Protein AF-A0A963ZUD5-F1 (afdb_monomer_lite)

Structure (mmCIF, N/CA/C/O backbone):
data_AF-A0A963ZUD5-F1
#
_entry.id   AF-A0A963ZUD5-F1
#
loop_
_atom_site.group_PDB
_atom_site.id
_atom_site.type_symbol
_atom_site.label_atom_id
_atom_site.label_alt_id
_atom_site.label_comp_id
_atom_site.label_asym_id
_atom_site.label_entity_id
_atom_site.label_seq_id
_atom_site.pdbx_PDB_ins_code
_atom_site.Cartn_x
_atom_site.Cartn_y
_atom_site.Cartn_z
_atom_site.occupancy
_atom_site.B_iso_or_equiv
_atom_site.auth_seq_id
_atom_site.auth_comp_id
_atom_site.auth_asym_id
_atom_site.auth_atom_id
_atom_site.pdbx_PDB_model_num
ATOM 1 N N . MET A 1 1 ? -13.267 -5.510 25.764 1.00 48.47 1 MET A N 1
ATOM 2 C CA . MET A 1 1 ? -13.552 -5.162 27.175 1.00 48.47 1 MET A CA 1
ATOM 3 C C . MET A 1 1 ? -12.705 -3.945 27.522 1.00 48.47 1 MET A C 1
ATOM 5 O O . MET A 1 1 ? -11.507 -3.990 27.282 1.00 48.47 1 MET A O 1
ATOM 9 N N . ILE A 1 2 ? -13.309 -2.841 27.968 1.00 50.72 2 ILE A N 1
ATOM 10 C CA . ILE A 1 2 ? -12.593 -1.596 28.304 1.00 50.72 2 ILE A CA 1
ATOM 11 C C . ILE A 1 2 ? -12.604 -1.455 29.825 1.00 50.72 2 ILE A C 1
ATOM 13 O O . ILE A 1 2 ? -13.681 -1.482 30.413 1.00 50.72 2 ILE A O 1
ATOM 17 N N . LYS A 1 3 ? -11.427 -1.301 30.443 1.00 54.50 3 LYS A N 1
ATOM 18 C CA . LYS A 1 3 ? -11.266 -1.123 31.892 1.00 54.50 3 LYS A CA 1
ATOM 19 C C . LYS A 1 3 ? -10.926 0.329 32.204 1.00 54.50 3 LYS A C 1
ATOM 21 O O . LYS A 1 3 ? -9.953 0.863 31.679 1.00 54.50 3 LYS A O 1
ATOM 26 N N . MET A 1 4 ? -11.716 0.962 33.069 1.00 58.09 4 MET A N 1
ATOM 27 C CA . MET A 1 4 ? -11.504 2.352 33.490 1.00 58.09 4 MET A CA 1
ATOM 28 C C . MET A 1 4 ? -11.364 2.449 35.006 1.00 58.09 4 MET A C 1
ATOM 30 O O . MET A 1 4 ? -12.188 1.898 35.733 1.00 58.09 4 MET A O 1
ATOM 34 N N . ILE A 1 5 ? -10.346 3.181 35.463 1.00 60.62 5 ILE A N 1
ATOM 35 C CA . ILE A 1 5 ? -10.053 3.414 36.881 1.00 60.62 5 ILE A CA 1
ATOM 36 C C . ILE A 1 5 ? -10.180 4.922 37.142 1.00 60.62 5 ILE A C 1
ATOM 38 O O . ILE A 1 5 ? -9.256 5.674 36.829 1.00 60.62 5 ILE A O 1
ATOM 42 N N . PRO A 1 6 ? -11.330 5.406 37.638 1.00 60.81 6 PRO A N 1
ATOM 43 C CA . PRO A 1 6 ? -11.463 6.791 38.065 1.00 60.81 6 PRO A CA 1
ATOM 44 C C . PRO A 1 6 ? -10.668 7.039 39.354 1.00 60.81 6 PRO A C 1
ATOM 46 O O . PRO A 1 6 ? -10.608 6.182 40.235 1.00 60.81 6 PRO A O 1
ATOM 49 N N . VAL A 1 7 ? -10.099 8.239 39.468 1.00 58.28 7 VAL A N 1
ATOM 50 C CA . VAL A 1 7 ? -9.466 8.747 40.691 1.00 58.28 7 VAL A CA 1
ATOM 51 C C . VAL A 1 7 ? -10.108 10.087 41.018 1.00 58.28 7 VAL A C 1
ATOM 53 O O . VAL A 1 7 ? -10.077 11.005 40.198 1.00 58.28 7 VAL A O 1
ATOM 56 N N . PHE A 1 8 ? -10.696 10.203 42.204 1.00 64.44 8 PHE A N 1
ATOM 57 C CA . PHE A 1 8 ? -11.257 11.455 42.710 1.00 64.44 8 PHE A CA 1
ATOM 58 C C . PHE A 1 8 ? -10.379 11.977 43.836 1.00 64.44 8 PHE A C 1
ATOM 60 O O . PHE A 1 8 ? -9.990 11.201 44.703 1.00 64.44 8 PHE A O 1
ATOM 67 N N . VAL A 1 9 ? -10.079 13.274 43.833 1.00 61.19 9 VAL A N 1
ATOM 68 C CA . VAL A 1 9 ? -9.371 13.929 44.940 1.00 61.19 9 VAL A CA 1
ATOM 69 C C . VAL A 1 9 ? -10.403 14.414 45.947 1.00 61.19 9 VAL A C 1
ATOM 71 O O . VAL A 1 9 ? -11.379 15.058 45.556 1.00 61.19 9 VAL A O 1
ATOM 74 N N . ASN A 1 10 ? -10.203 14.097 47.223 1.00 59.62 10 ASN A N 1
ATOM 75 C CA . ASN A 1 10 ? -11.011 14.635 48.307 1.00 59.62 10 ASN A CA 1
ATOM 76 C C . ASN A 1 10 ? -10.097 15.150 49.419 1.00 59.62 10 ASN A C 1
ATOM 78 O O . ASN A 1 10 ? -9.237 14.418 49.886 1.00 59.62 10 ASN A O 1
ATOM 82 N N . ASP A 1 11 ? -10.326 16.377 49.881 1.00 54.25 11 ASP A N 1
ATOM 83 C CA . ASP A 1 11 ? -9.496 17.029 50.905 1.00 54.25 11 ASP A CA 1
ATOM 84 C C . ASP A 1 11 ? -9.830 16.557 52.336 1.00 54.25 11 ASP A C 1
ATOM 86 O O . ASP A 1 11 ? -9.366 17.127 53.324 1.00 54.25 11 ASP A O 1
ATOM 90 N N . THR A 1 12 ? -10.725 15.576 52.490 1.00 57.50 12 THR A N 1
ATOM 91 C CA . THR A 1 12 ? -11.162 15.060 53.792 1.00 57.50 12 THR A CA 1
ATOM 92 C C . THR A 1 12 ? -11.204 13.531 53.775 1.00 57.50 12 THR A C 1
ATOM 94 O O . THR A 1 12 ? -11.929 12.971 52.947 1.00 57.50 12 THR A O 1
ATOM 97 N N . PRO A 1 13 ? -10.518 12.851 54.715 1.00 57.69 13 PRO A N 1
ATOM 98 C CA . PRO A 1 13 ? -10.574 11.401 54.843 1.00 57.69 13 PRO A CA 1
ATOM 99 C C . PRO A 1 13 ? -12.013 10.921 55.041 1.00 57.69 13 PRO A C 1
ATOM 101 O O . PRO A 1 13 ? -12.723 11.384 55.940 1.00 57.69 13 PRO A O 1
ATOM 104 N N . ILE A 1 14 ? -12.451 9.980 54.206 1.00 62.34 14 ILE A N 1
ATOM 105 C CA . ILE A 1 14 ? -13.793 9.402 54.276 1.00 62.34 14 ILE A CA 1
ATOM 106 C C . ILE A 1 14 ? -13.715 8.081 55.036 1.00 62.34 14 ILE A C 1
ATOM 108 O O . ILE A 1 14 ? -12.983 7.173 54.657 1.00 62.34 14 ILE A O 1
ATOM 112 N N . SER A 1 15 ? -14.512 7.945 56.095 1.00 61.19 15 SER A N 1
ATOM 113 C CA . SER A 1 15 ? -14.719 6.668 56.783 1.00 61.19 15 SER A CA 1
ATOM 114 C C . SER A 1 15 ? -16.044 6.036 56.345 1.00 61.19 15 SER A C 1
ATOM 116 O O . SER A 1 15 ? -17.087 6.683 56.477 1.00 61.19 15 SER A O 1
ATOM 118 N N . GLY A 1 16 ? -16.030 4.782 55.882 1.00 69.12 16 GLY A N 1
ATOM 119 C CA . GLY A 1 16 ? -17.241 4.047 55.485 1.00 69.12 16 GLY A CA 1
ATOM 120 C C . GLY A 1 16 ? -17.126 3.329 54.139 1.00 69.12 16 GLY A C 1
ATOM 121 O O . GLY A 1 16 ? -16.063 3.338 53.521 1.00 69.12 16 GLY A O 1
ATOM 122 N N . SER A 1 17 ? -18.216 2.697 53.687 1.00 76.12 17 SER A N 1
ATOM 123 C CA . SER A 1 17 ? -18.280 2.136 52.332 1.00 76.12 17 SER A CA 1
ATOM 124 C C . SER A 1 17 ? -18.466 3.263 51.319 1.00 76.12 17 SER A C 1
ATOM 126 O O . SER A 1 17 ? -19.325 4.135 51.478 1.00 76.12 17 SER A O 1
ATOM 128 N N . VAL A 1 18 ? -17.649 3.252 50.271 1.00 78.12 18 VAL A N 1
ATOM 129 C CA . VAL A 1 18 ? -17.775 4.168 49.139 1.00 78.12 18 VAL A CA 1
ATOM 130 C C . VAL A 1 18 ? -18.178 3.349 47.927 1.00 78.12 18 VAL A C 1
ATOM 132 O O . VAL A 1 18 ? -17.619 2.282 47.698 1.00 78.12 18 VAL A O 1
ATOM 135 N N . LYS A 1 19 ? -19.138 3.839 47.144 1.00 81.88 19 LYS A N 1
ATOM 136 C CA . LYS A 1 19 ? -19.484 3.259 45.843 1.00 81.88 19 LYS A CA 1
ATOM 137 C C . LYS A 1 19 ? -19.308 4.296 44.755 1.00 81.88 19 LYS A C 1
ATOM 139 O O . LYS A 1 19 ? -19.696 5.453 44.923 1.00 81.88 19 LYS A O 1
ATOM 144 N N . ILE A 1 20 ? -18.749 3.869 43.631 1.00 78.56 20 ILE A N 1
ATOM 145 C CA . ILE A 1 20 ? -18.583 4.694 42.438 1.00 78.56 20 ILE A CA 1
ATOM 146 C C . ILE A 1 20 ? -19.542 4.185 41.370 1.00 78.56 20 ILE A C 1
ATOM 148 O O . ILE A 1 20 ? -19.676 2.980 41.160 1.00 78.56 20 ILE A O 1
ATOM 152 N N . LYS A 1 21 ? -20.196 5.118 40.679 1.00 84.62 21 LYS A N 1
ATOM 153 C CA . LYS A 1 21 ? -21.089 4.832 39.563 1.00 84.62 21 LYS A CA 1
ATOM 154 C C . LYS A 1 21 ? -20.654 5.570 38.309 1.00 84.62 21 LYS A C 1
ATOM 156 O O . LYS A 1 21 ? -20.496 6.791 38.338 1.00 84.62 21 LYS A O 1
ATOM 161 N N . ALA A 1 22 ? -20.533 4.835 37.210 1.00 77.81 22 ALA A N 1
ATOM 162 C CA . ALA A 1 22 ? -20.474 5.395 35.868 1.00 77.81 22 ALA A CA 1
ATOM 163 C C . ALA A 1 22 ? -21.825 5.197 35.183 1.00 77.81 22 ALA A C 1
ATOM 165 O O . ALA A 1 22 ? -22.268 4.064 35.007 1.00 77.81 22 ALA A O 1
ATOM 166 N N . ASN A 1 23 ? -22.463 6.289 34.760 1.00 79.94 23 ASN A N 1
ATOM 167 C CA . ASN A 1 23 ? -23.583 6.208 33.831 1.00 79.94 23 ASN A CA 1
ATOM 168 C C . ASN A 1 23 ? -23.062 6.363 32.403 1.00 79.94 23 ASN A C 1
ATOM 170 O O . ASN A 1 23 ? -22.460 7.385 32.054 1.00 79.94 23 ASN A O 1
ATOM 174 N N . ILE A 1 24 ? -23.314 5.349 31.581 1.00 75.00 24 ILE A N 1
ATOM 175 C CA . ILE A 1 24 ? -22.866 5.298 30.198 1.00 75.00 24 ILE A CA 1
ATOM 176 C C . ILE A 1 24 ? -24.074 4.981 29.310 1.00 75.00 24 ILE A C 1
ATOM 178 O O . ILE A 1 24 ? -24.627 3.888 29.372 1.00 75.00 24 ILE A O 1
ATOM 182 N N . LYS A 1 25 ? -24.501 5.946 28.481 1.00 77.12 25 LYS A N 1
ATOM 183 C CA . LYS A 1 25 ? -25.710 5.835 27.631 1.00 77.12 25 LYS A CA 1
ATOM 184 C C . LYS A 1 25 ? -26.964 5.378 28.409 1.00 77.12 25 LYS A C 1
ATOM 186 O O . LYS A 1 25 ? -27.794 4.647 27.883 1.00 77.12 25 LYS A O 1
ATOM 191 N N . GLY A 1 26 ? -27.115 5.820 29.660 1.00 79.38 26 GLY A N 1
ATOM 192 C CA . GLY A 1 26 ? -28.267 5.468 30.495 1.00 79.38 26 GLY A CA 1
ATOM 193 C C . GLY A 1 26 ? -28.146 4.132 31.234 1.00 79.38 26 GLY A C 1
ATOM 194 O O . GLY A 1 26 ? -29.044 3.814 32.007 1.00 79.38 26 GLY A O 1
ATOM 195 N N . VAL A 1 27 ? -27.051 3.387 31.058 1.00 77.88 27 VAL A N 1
ATOM 196 C CA . VAL A 1 27 ? -26.745 2.185 31.845 1.00 77.88 27 VAL A CA 1
ATOM 197 C C . VAL A 1 27 ? -25.828 2.564 33.003 1.00 77.88 27 VAL A C 1
ATOM 199 O O . VAL A 1 27 ? -24.810 3.226 32.798 1.00 77.88 27 VAL A O 1
ATOM 202 N N . ASP A 1 28 ? -26.206 2.158 34.213 1.00 83.00 28 ASP A N 1
ATOM 203 C CA . ASP A 1 28 ? -25.431 2.382 35.431 1.00 83.00 28 ASP A CA 1
ATOM 204 C C . ASP A 1 28 ? -24.504 1.190 35.699 1.00 83.00 28 ASP A C 1
ATOM 206 O O . ASP A 1 28 ? -24.959 0.055 35.830 1.00 83.00 28 ASP A O 1
ATOM 210 N N . TYR A 1 29 ? -23.212 1.473 35.838 1.00 79.19 29 TYR A N 1
ATOM 211 C CA . TYR A 1 29 ? -22.196 0.523 36.276 1.00 79.19 29 TYR A CA 1
ATOM 212 C C . TYR A 1 29 ? -21.696 0.953 37.648 1.00 79.19 29 TYR A C 1
ATOM 214 O O . TYR A 1 29 ? -21.199 2.071 37.795 1.00 79.19 29 TYR A O 1
ATOM 222 N N . VAL A 1 30 ? -21.859 0.089 38.648 1.00 81.56 30 VAL A N 1
ATOM 223 C CA . VAL A 1 30 ? -21.534 0.385 40.048 1.00 81.56 30 VAL A CA 1
ATOM 224 C C . VAL A 1 30 ? -20.442 -0.558 40.520 1.00 81.56 30 VAL A C 1
ATOM 226 O O . VAL A 1 30 ? -20.558 -1.767 40.343 1.00 81.56 30 VAL A O 1
ATOM 229 N N . VAL A 1 31 ? -19.412 0.007 41.135 1.00 79.94 31 VAL A N 1
ATOM 230 C CA . VAL A 1 31 ? -18.292 -0.726 41.730 1.00 79.94 31 VAL A CA 1
ATOM 231 C C . VAL A 1 31 ? -17.986 -0.169 43.112 1.00 79.94 31 VAL A C 1
ATOM 233 O O . VAL A 1 31 ? -18.298 0.993 43.411 1.00 79.94 31 VAL A O 1
ATOM 236 N N . ASP A 1 32 ? -17.379 -0.999 43.952 1.00 80.44 32 ASP A N 1
ATOM 237 C CA . ASP A 1 32 ? -16.933 -0.563 45.265 1.00 80.44 32 ASP A CA 1
ATOM 238 C C . ASP A 1 32 ? -15.701 0.346 45.122 1.00 80.44 32 ASP A C 1
ATOM 240 O O . ASP A 1 32 ? -14.812 0.150 44.286 1.00 80.44 32 ASP A O 1
ATOM 244 N N . GLY A 1 33 ? -15.701 1.417 45.911 1.00 67.62 33 GLY A N 1
ATOM 245 C CA . GLY A 1 33 ? -14.645 2.410 45.968 1.00 67.62 33 GLY A CA 1
ATOM 246 C C . GLY A 1 33 ? -13.706 2.154 47.142 1.00 67.62 33 GLY A C 1
ATOM 247 O O . GLY A 1 33 ? -14.142 1.869 48.256 1.00 67.62 33 GLY A O 1
ATOM 248 N N . VAL A 1 34 ? -12.410 2.321 46.905 1.00 70.12 34 VAL A N 1
ATOM 249 C CA . VAL A 1 34 ? -11.363 2.329 47.924 1.00 70.12 34 VAL A CA 1
ATOM 250 C C . VAL A 1 34 ? -10.973 3.777 48.193 1.00 70.12 34 VAL A C 1
ATOM 252 O O . VAL A 1 34 ? -10.531 4.484 47.284 1.00 70.12 34 VAL A O 1
ATOM 255 N N . SER A 1 35 ? -11.139 4.215 49.441 1.00 64.56 35 SER A N 1
ATOM 256 C CA . SER A 1 35 ? -10.651 5.514 49.909 1.00 64.56 35 SER A CA 1
ATOM 257 C C . SER A 1 35 ? -9.243 5.359 50.487 1.00 64.56 35 SER A C 1
ATOM 259 O O . SER A 1 35 ? -9.032 4.537 51.377 1.00 64.56 35 SER A O 1
ATOM 261 N N . SER A 1 36 ? -8.295 6.165 50.018 1.00 67.25 36 SER A N 1
ATOM 262 C CA . SER A 1 36 ? -7.075 6.532 50.745 1.00 67.25 36 SER A CA 1
ATOM 263 C C . SER A 1 36 ? -7.209 7.965 51.275 1.00 67.25 36 SER A C 1
ATOM 265 O O . SER A 1 36 ? -8.224 8.611 51.006 1.00 67.25 36 SER A O 1
ATOM 267 N N . ASP A 1 37 ? -6.224 8.439 52.049 1.00 57.22 37 ASP A N 1
ATOM 268 C CA . ASP A 1 37 ? -6.295 9.711 52.791 1.00 57.22 37 ASP A CA 1
ATOM 269 C C . ASP A 1 37 ? -6.767 10.904 51.934 1.00 57.22 37 ASP A C 1
ATOM 271 O O . ASP A 1 37 ? -7.565 11.698 52.429 1.00 57.22 37 ASP A O 1
ATOM 275 N N . ASP A 1 38 ? -6.394 10.946 50.643 1.00 57.66 38 ASP A N 1
ATOM 276 C CA . ASP A 1 38 ? -6.743 12.041 49.720 1.00 57.66 38 ASP A CA 1
ATOM 277 C C . ASP A 1 38 ? -7.445 11.586 48.417 1.00 57.66 38 ASP A C 1
ATOM 279 O O . ASP A 1 38 ? -7.767 12.412 47.552 1.00 57.66 38 ASP A O 1
ATOM 283 N N . HIS A 1 39 ? -7.677 10.278 48.220 1.00 60.06 39 HIS A N 1
ATOM 284 C CA . HIS A 1 39 ? -8.192 9.745 46.951 1.00 60.06 39 HIS A CA 1
ATOM 285 C C . HIS A 1 39 ? -9.290 8.694 47.107 1.00 60.06 39 HIS A C 1
ATOM 287 O O . HIS A 1 39 ? -9.216 7.822 47.964 1.00 60.06 39 HIS A O 1
ATOM 293 N N . ILE A 1 40 ? -10.270 8.713 46.201 1.00 57.66 40 ILE A N 1
ATOM 294 C CA . ILE A 1 40 ? -11.217 7.610 45.998 1.00 57.66 40 ILE A CA 1
ATOM 295 C C . ILE A 1 40 ? -10.917 6.964 44.646 1.00 57.66 40 ILE A C 1
ATOM 297 O O . ILE A 1 40 ? -10.904 7.650 43.622 1.00 57.66 40 ILE A O 1
ATOM 301 N N . THR A 1 41 ? -10.708 5.650 44.640 1.00 63.62 41 THR A N 1
ATOM 302 C CA . THR A 1 41 ? -10.445 4.840 43.437 1.00 63.62 41 THR A CA 1
ATOM 303 C C . THR A 1 41 ? -11.355 3.615 43.400 1.00 63.62 41 THR A C 1
ATOM 305 O O . THR A 1 41 ? -12.023 3.327 44.384 1.00 63.62 41 THR A O 1
ATOM 308 N N . THR A 1 42 ? -11.433 2.896 42.283 1.00 67.19 42 THR A N 1
ATOM 309 C CA . THR A 1 42 ? -12.116 1.586 42.224 1.00 67.19 42 THR A CA 1
ATOM 310 C C . THR A 1 42 ? -11.210 0.475 42.759 1.00 67.19 42 THR A C 1
ATOM 312 O O . THR A 1 42 ? -9.993 0.595 42.641 1.00 67.19 42 THR A O 1
ATOM 315 N N . ASP A 1 43 ? -11.788 -0.612 43.268 1.00 60.78 43 ASP A N 1
ATOM 316 C CA . ASP A 1 43 ? -11.149 -1.805 43.865 1.00 60.78 43 ASP A CA 1
ATOM 317 C C . ASP A 1 43 ? -10.265 -2.668 42.925 1.00 60.78 43 ASP A C 1
ATOM 319 O O . ASP A 1 43 ? -10.377 -3.886 42.852 1.00 60.78 43 ASP A O 1
ATOM 323 N N . GLU A 1 44 ? -9.326 -2.043 42.213 1.00 57.34 44 GLU A N 1
ATOM 324 C CA . GLU A 1 44 ? -8.375 -2.649 41.262 1.00 57.34 44 GLU A CA 1
ATOM 325 C C . GLU A 1 44 ? -9.002 -3.211 39.975 1.00 57.34 44 GLU A C 1
ATOM 327 O O . GLU A 1 44 ? -8.296 -3.341 38.971 1.00 57.34 44 GLU A O 1
ATOM 332 N N . ASN A 1 45 ? -10.314 -3.470 39.933 1.00 57.78 45 ASN A N 1
ATOM 333 C CA . ASN A 1 45 ? -10.991 -4.082 38.782 1.00 57.78 45 ASN A CA 1
ATOM 334 C C . ASN A 1 45 ? -11.600 -3.082 37.788 1.00 57.78 45 ASN A C 1
ATOM 336 O O . ASN A 1 45 ? -11.717 -3.408 36.609 1.00 57.78 45 ASN A O 1
ATOM 340 N N . GLY A 1 46 ? -11.832 -1.831 38.197 1.00 62.53 46 GLY A N 1
ATOM 341 C CA . GLY A 1 46 ? -12.391 -0.795 37.322 1.00 62.53 46 GLY A CA 1
ATOM 342 C C . GLY A 1 46 ? -13.818 -1.107 36.862 1.00 62.53 46 GLY A C 1
ATOM 343 O O . GLY A 1 46 ? -14.444 -2.061 37.312 1.00 62.53 46 GLY A O 1
ATOM 344 N N . ILE A 1 47 ? -14.354 -0.275 35.968 1.00 63.78 47 ILE A N 1
ATOM 345 C CA . ILE A 1 47 ? -15.672 -0.505 35.358 1.00 63.78 47 ILE A CA 1
ATOM 346 C C . ILE A 1 47 ? -15.495 -1.117 33.972 1.00 63.78 47 ILE A C 1
ATOM 348 O O . ILE A 1 47 ? -14.874 -0.497 33.106 1.00 63.78 47 ILE A O 1
ATOM 352 N N . GLU A 1 48 ? -16.082 -2.297 33.773 1.00 63.44 48 GLU A N 1
ATOM 353 C CA . GLU A 1 48 ? -16.151 -2.996 32.491 1.00 63.44 48 GLU A CA 1
ATOM 354 C C . GLU A 1 48 ? -17.536 -2.832 31.861 1.00 63.44 48 GLU A C 1
ATOM 356 O O . GLU A 1 48 ? -18.566 -2.956 32.525 1.00 63.44 48 GLU A O 1
ATOM 361 N N . PHE A 1 49 ? -17.567 -2.570 30.558 1.00 64.88 49 PHE A N 1
ATOM 362 C CA . PHE A 1 49 ? -18.802 -2.528 29.785 1.00 64.88 49 PHE A CA 1
ATOM 363 C C . PHE A 1 49 ? -18.621 -3.236 28.444 1.00 64.88 49 PHE A C 1
ATOM 365 O O . PHE A 1 49 ? -17.546 -3.201 27.834 1.00 64.88 49 PHE A O 1
ATOM 372 N N . GLU A 1 50 ? -19.691 -3.888 27.992 1.00 59.25 50 GLU A N 1
ATOM 373 C CA . GLU A 1 50 ? -19.754 -4.484 26.664 1.00 59.25 50 GLU A CA 1
ATOM 374 C C . GLU A 1 50 ? -19.972 -3.386 25.621 1.00 59.25 50 GLU A C 1
ATOM 376 O O . GLU A 1 50 ? -20.824 -2.505 25.772 1.00 59.25 50 GLU A O 1
ATOM 381 N N . ALA A 1 51 ? -19.164 -3.428 24.569 1.00 60.53 51 ALA A N 1
ATOM 382 C CA . ALA A 1 51 ? -19.399 -2.663 23.360 1.00 60.53 51 ALA A CA 1
ATOM 383 C C . ALA A 1 51 ? -20.114 -3.559 22.350 1.00 60.53 51 ALA A C 1
ATOM 385 O O . ALA A 1 51 ? -19.919 -4.777 22.356 1.00 60.53 51 ALA A O 1
ATOM 386 N N . ASP A 1 52 ? -20.915 -2.961 21.469 1.00 58.62 52 ASP A N 1
ATOM 387 C CA . ASP A 1 52 ? -21.464 -3.692 20.333 1.00 58.62 52 ASP A CA 1
ATOM 388 C C . ASP A 1 52 ? -20.306 -4.331 19.540 1.00 58.62 52 ASP A C 1
ATOM 390 O O . ASP A 1 52 ? -19.264 -3.706 19.347 1.00 58.62 52 ASP A O 1
ATOM 394 N N . HIS A 1 53 ? -20.475 -5.578 19.088 1.00 62.38 53 HIS A N 1
ATOM 395 C CA . HIS A 1 53 ? -19.435 -6.403 18.442 1.00 62.38 53 HIS A CA 1
ATOM 396 C C . HIS A 1 53 ? -19.052 -5.939 17.018 1.00 62.38 53 HIS A C 1
ATOM 398 O O . HIS A 1 53 ? -18.724 -6.752 16.151 1.00 62.38 53 HIS A O 1
ATOM 404 N N . PHE A 1 54 ? -19.141 -4.641 16.739 1.00 83.31 54 PHE A N 1
ATOM 405 C CA . PHE A 1 54 ? -18.853 -4.059 15.437 1.00 83.31 54 PHE A CA 1
ATOM 406 C C . PHE A 1 54 ? -17.674 -3.101 15.532 1.00 83.31 54 PHE A C 1
ATOM 408 O O . PHE A 1 54 ? -17.554 -2.321 16.475 1.00 83.31 54 PHE A O 1
ATOM 415 N N . VAL A 1 55 ? -16.841 -3.121 14.498 1.00 89.50 55 VAL A N 1
ATOM 416 C CA . VAL A 1 55 ? -15.751 -2.167 14.329 1.00 89.50 55 VAL A CA 1
ATOM 417 C C . VAL A 1 55 ? -16.309 -0.749 14.225 1.00 89.50 55 VAL A C 1
ATOM 419 O O . VAL A 1 55 ? -17.350 -0.518 13.603 1.00 89.50 55 VAL A O 1
ATOM 422 N N . GLY A 1 56 ? -15.621 0.218 14.823 1.00 89.62 56 GLY A N 1
ATOM 423 C CA . GLY A 1 56 ? -16.016 1.617 14.758 1.00 89.62 56 GLY A CA 1
ATOM 424 C C . GLY A 1 56 ? -15.266 2.490 15.749 1.00 89.62 56 GLY A C 1
ATOM 425 O O . GLY A 1 56 ? -14.284 2.082 16.363 1.00 89.62 56 GLY A O 1
ATOM 426 N N . TYR A 1 57 ? -15.743 3.716 15.912 1.00 88.44 57 TYR A N 1
ATOM 427 C CA . TYR A 1 57 ? -15.202 4.647 16.890 1.00 88.44 57 TYR A CA 1
ATOM 428 C C . TYR A 1 57 ? -16.299 5.576 17.412 1.00 88.44 57 TYR A C 1
ATOM 430 O O . TYR A 1 57 ? -17.323 5.802 16.758 1.00 88.44 57 TYR A O 1
ATOM 438 N N . GLU A 1 58 ? -16.073 6.118 18.601 1.00 85.19 58 GLU A N 1
ATOM 439 C CA . GLU A 1 58 ? -16.865 7.187 19.195 1.00 85.19 58 GLU A CA 1
ATOM 440 C C . GLU A 1 58 ? -15.927 8.351 19.527 1.00 85.19 58 GLU A C 1
ATOM 442 O O . GLU A 1 58 ? -15.088 8.225 20.416 1.00 85.19 58 GLU A O 1
ATOM 447 N N . GLU A 1 59 ? -16.090 9.490 18.837 1.00 81.69 59 GLU A N 1
ATOM 448 C CA . GLU A 1 59 ? -15.291 10.715 19.064 1.00 81.69 59 GLU A 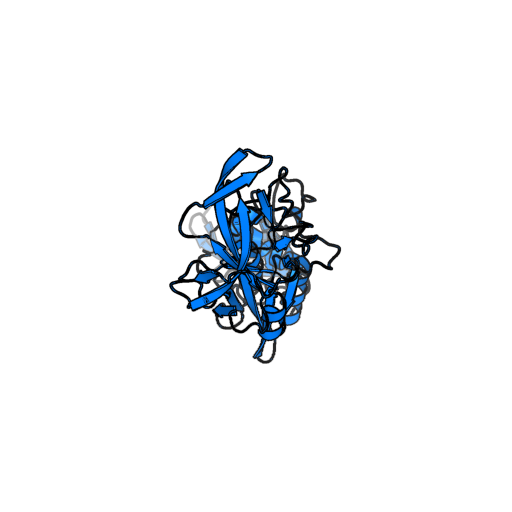CA 1
ATOM 449 C C . GLU A 1 59 ? -15.317 11.174 20.519 1.00 81.69 59 GLU A C 1
ATOM 451 O O . GLU A 1 59 ? -14.344 11.699 21.058 1.00 81.69 59 GLU A O 1
ATOM 456 N N . LYS A 1 60 ? -16.477 10.999 21.157 1.00 83.75 60 LYS A N 1
ATOM 457 C CA . LYS A 1 60 ? -16.700 11.421 22.528 1.00 83.75 60 LYS A CA 1
ATOM 458 C C . LYS A 1 60 ? -17.715 10.521 23.214 1.00 83.75 60 LYS A C 1
ATOM 460 O O . LYS A 1 60 ? -18.924 10.750 23.147 1.00 83.75 60 LYS A O 1
ATOM 465 N N . ARG A 1 61 ? -17.215 9.534 23.951 1.00 81.88 61 ARG A N 1
ATOM 466 C CA . ARG A 1 61 ? -17.972 8.837 24.987 1.00 81.88 61 ARG A CA 1
ATOM 467 C C . ARG A 1 61 ? -17.967 9.685 26.250 1.00 81.88 61 ARG A C 1
ATOM 469 O O . ARG A 1 61 ? -16.945 9.798 26.922 1.00 81.88 61 ARG A O 1
ATOM 476 N N . LEU A 1 62 ? -19.114 10.277 26.568 1.00 84.38 62 LEU A N 1
ATOM 477 C CA . LEU A 1 62 ? -19.323 10.924 27.858 1.00 84.38 62 LEU A CA 1
ATOM 478 C C . LEU A 1 62 ? -19.622 9.875 28.925 1.00 84.38 62 LEU A C 1
ATOM 480 O O . LEU A 1 62 ? -20.503 9.031 28.747 1.00 84.38 62 LEU A O 1
ATOM 484 N N . ILE A 1 63 ? -18.912 9.977 30.040 1.00 80.75 63 ILE A N 1
ATOM 485 C CA . ILE A 1 63 ? -19.143 9.183 31.237 1.00 80.75 63 ILE A CA 1
ATOM 486 C C . ILE A 1 63 ? -19.494 10.146 32.354 1.00 80.75 63 ILE A C 1
ATOM 488 O O . ILE A 1 63 ? -18.711 11.042 32.674 1.00 80.75 63 ILE A O 1
ATOM 492 N N . LYS A 1 64 ? -20.678 9.956 32.935 1.00 83.88 64 LYS A N 1
ATOM 493 C CA . LYS A 1 64 ? -21.123 10.734 34.090 1.00 83.88 64 LYS A CA 1
ATOM 494 C C . LYS A 1 64 ? -20.803 9.962 35.351 1.00 83.88 64 LYS A C 1
ATOM 496 O O . LYS A 1 64 ? -21.223 8.813 35.492 1.00 83.88 64 LYS A O 1
ATOM 501 N N . TRP A 1 65 ? -20.080 10.605 36.252 1.00 82.62 65 TRP A N 1
ATOM 502 C CA . TRP A 1 65 ? -19.605 9.994 37.480 1.00 82.62 65 TRP A CA 1
ATOM 503 C C . TRP A 1 65 ? -20.465 10.427 38.656 1.00 82.62 65 TRP A C 1
ATOM 505 O O . TRP A 1 65 ? -20.845 11.595 38.790 1.00 82.62 65 TRP A O 1
ATOM 515 N N . SER A 1 66 ? -20.775 9.479 39.529 1.00 84.25 66 SER A N 1
ATOM 516 C CA . SER A 1 66 ? -21.422 9.754 40.806 1.00 84.25 66 SER A CA 1
ATOM 517 C C . SER A 1 66 ? -20.809 8.907 41.912 1.00 84.25 66 SER A C 1
ATOM 519 O O . SER A 1 66 ? -20.334 7.801 41.658 1.00 84.25 66 SER A O 1
ATOM 521 N N . VAL A 1 67 ? -20.841 9.425 43.136 1.00 84.31 67 VAL A N 1
ATOM 522 C CA . VAL A 1 67 ? -20.375 8.733 44.342 1.00 84.31 67 VAL A CA 1
ATOM 523 C C . VAL A 1 67 ? -21.523 8.598 45.337 1.00 84.31 67 VAL A C 1
ATOM 525 O O . VAL A 1 67 ? -22.371 9.487 45.430 1.00 84.31 67 VAL A O 1
ATOM 528 N N . SER A 1 68 ? -21.562 7.484 46.060 1.00 82.81 68 SER A N 1
ATOM 529 C CA . SER A 1 68 ? -22.439 7.284 47.214 1.00 82.81 68 SER A CA 1
ATOM 530 C C . SER A 1 68 ? -21.592 6.901 48.424 1.00 82.81 68 SER A C 1
ATOM 532 O O . SER A 1 68 ? -20.646 6.114 48.313 1.00 82.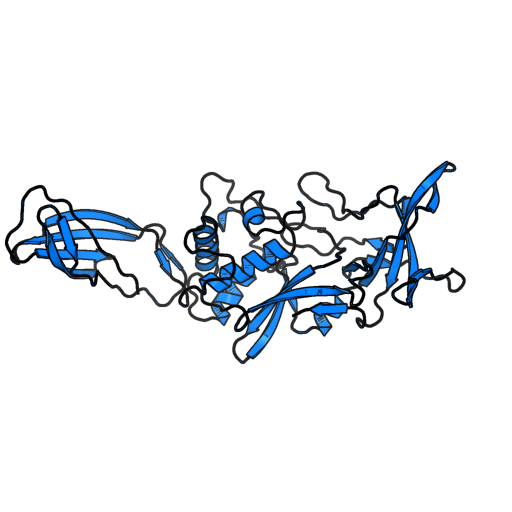81 68 SER A O 1
ATOM 534 N N . PHE A 1 69 ? -21.932 7.481 49.572 1.00 81.56 69 PHE A N 1
ATOM 535 C CA . PHE A 1 69 ? -21.285 7.226 50.855 1.00 81.56 69 PHE A CA 1
ATOM 536 C C . PHE A 1 69 ? -22.249 6.469 51.758 1.00 81.56 69 PHE A C 1
ATOM 538 O O . PHE A 1 69 ? -23.379 6.920 51.954 1.00 81.56 69 PHE A O 1
ATOM 545 N N . ASN A 1 70 ? -21.799 5.350 52.331 1.00 82.38 70 ASN A N 1
ATOM 546 C CA . ASN A 1 70 ? -22.584 4.530 53.259 1.00 82.38 70 ASN A CA 1
ATOM 547 C C . ASN A 1 70 ? -23.966 4.138 52.701 1.00 82.38 70 ASN A C 1
ATOM 549 O O . ASN A 1 70 ? -24.964 4.201 53.417 1.00 82.38 70 ASN A O 1
ATOM 553 N N . ASP A 1 71 ? -24.020 3.789 51.410 1.00 78.88 71 ASP A N 1
ATOM 554 C CA . ASP A 1 71 ? -25.249 3.433 50.682 1.00 78.88 71 ASP A CA 1
ATOM 555 C C . ASP A 1 71 ? -26.345 4.523 50.687 1.00 78.88 71 ASP A C 1
ATOM 557 O O . ASP A 1 71 ? -27.528 4.235 50.501 1.00 78.88 71 ASP A O 1
ATOM 561 N N . GLY A 1 72 ? -25.953 5.785 50.896 1.00 82.44 72 GLY A N 1
ATOM 562 C CA . GLY A 1 72 ? -26.830 6.951 50.824 1.00 82.44 72 GLY A CA 1
ATOM 563 C C . GLY A 1 72 ? -27.093 7.445 49.397 1.00 82.44 72 GLY A C 1
ATOM 564 O O . GLY A 1 72 ? -26.862 6.744 48.407 1.00 82.44 72 GLY A O 1
ATOM 565 N N . ASP A 1 73 ? -27.559 8.691 49.293 1.00 90.00 73 ASP A N 1
ATOM 566 C CA . ASP A 1 73 ? -27.859 9.331 48.009 1.00 90.00 73 ASP A CA 1
ATOM 567 C C . ASP A 1 73 ? -26.633 9.394 47.079 1.00 90.00 73 ASP A C 1
ATOM 569 O O . ASP A 1 73 ? -25.482 9.471 47.514 1.00 90.00 73 ASP A O 1
ATOM 573 N N . TRP A 1 74 ? -26.895 9.367 45.770 1.00 87.25 74 TRP A N 1
ATOM 574 C CA . TRP A 1 74 ? -25.867 9.512 44.742 1.00 87.25 74 TRP A CA 1
ATOM 575 C C . TRP A 1 74 ? -25.600 10.986 44.450 1.00 87.25 74 TRP A C 1
ATOM 577 O O . TRP A 1 74 ? -26.500 11.715 44.031 1.00 87.25 74 TRP A O 1
ATOM 587 N N . PHE A 1 75 ? -24.343 11.398 44.584 1.00 85.44 75 PHE A N 1
ATOM 588 C CA . PHE A 1 75 ? -23.900 12.757 44.296 1.00 85.44 75 PHE A CA 1
ATOM 589 C C . PHE A 1 75 ? -23.123 12.797 42.978 1.00 85.44 75 PHE A C 1
ATOM 591 O O . PHE A 1 75 ? -22.188 12.008 42.813 1.00 85.44 75 PHE A O 1
ATOM 598 N N . PRO A 1 76 ? -23.464 13.691 42.033 1.00 87.44 76 PRO A N 1
ATOM 599 C CA . PRO A 1 76 ? -22.683 13.862 40.815 1.00 87.44 76 PRO A CA 1
ATOM 600 C C . PRO A 1 76 ? -21.323 14.480 41.154 1.00 87.44 76 PRO A C 1
ATOM 602 O O . PRO A 1 76 ? -21.257 15.483 41.861 1.00 87.44 76 PRO A O 1
ATOM 605 N N . VAL A 1 77 ? -20.245 13.898 40.628 1.00 84.06 77 VAL A N 1
ATOM 606 C CA . VAL A 1 77 ? -18.866 14.358 40.899 1.00 84.06 77 VAL A CA 1
ATOM 607 C C . VAL A 1 77 ? -18.146 14.874 39.657 1.00 84.06 77 VAL A C 1
ATOM 609 O O . VAL A 1 77 ? -17.113 15.525 39.772 1.00 84.06 77 VAL A O 1
ATOM 612 N N . GLY A 1 78 ? -18.700 14.639 38.467 1.00 82.25 78 GLY A N 1
ATOM 613 C CA . GLY A 1 78 ? -18.185 15.209 37.229 1.00 82.25 78 GLY A CA 1
ATOM 614 C C . GLY A 1 78 ? -18.498 14.367 36.002 1.00 82.25 78 GLY A C 1
ATOM 615 O O . GLY A 1 78 ? -19.210 13.363 36.062 1.00 82.25 78 GLY A O 1
ATOM 616 N N . GLU A 1 79 ? -17.928 14.786 34.879 1.00 86.25 79 GLU A N 1
ATOM 617 C CA . GLU A 1 79 ? -18.002 14.073 33.610 1.00 86.25 79 GLU A CA 1
ATOM 618 C C . GLU A 1 79 ? -16.595 13.915 33.034 1.00 86.25 79 GLU A C 1
ATOM 620 O O . GLU A 1 79 ? -15.760 14.811 33.165 1.00 86.25 79 GLU A O 1
ATOM 625 N N . SER A 1 80 ? -16.335 12.793 32.368 1.00 82.00 80 SER A N 1
ATOM 626 C CA . SER A 1 80 ? -15.154 12.639 31.518 1.00 82.00 80 SER A CA 1
ATOM 627 C C . SER A 1 80 ? -15.568 12.270 30.097 1.00 82.00 80 SER A C 1
ATOM 629 O O . SER A 1 80 ? -16.588 11.614 29.880 1.00 82.00 80 SER A O 1
ATOM 631 N N . GLY A 1 81 ? -14.819 12.773 29.116 1.00 81.19 81 GLY A N 1
ATOM 632 C CA . GLY A 1 81 ? -15.035 12.507 27.699 1.00 81.19 81 GLY A CA 1
ATOM 633 C C . GLY A 1 81 ? -13.846 11.748 27.139 1.00 81.19 81 GLY A C 1
ATOM 634 O O . GLY A 1 81 ? -12.725 12.236 27.244 1.00 81.19 81 GLY A O 1
ATOM 635 N N . HIS A 1 82 ? -14.097 10.587 26.542 1.00 80.50 82 HIS A N 1
ATOM 636 C CA . HIS A 1 82 ? -13.048 9.730 25.988 1.00 80.50 82 HIS A CA 1
ATOM 637 C C . HIS A 1 82 ? -13.342 9.404 24.537 1.00 80.50 82 HIS A C 1
ATOM 639 O O . HIS A 1 82 ? -14.493 9.139 24.191 1.00 80.50 82 HIS A O 1
ATOM 645 N N . LYS A 1 83 ? -12.304 9.374 23.705 1.00 82.25 83 LYS A N 1
ATOM 646 C CA . LYS A 1 83 ? -12.405 8.769 22.383 1.00 82.25 83 LYS A CA 1
ATOM 647 C C . LYS A 1 83 ? -12.239 7.266 22.533 1.00 82.25 83 LYS A C 1
ATOM 649 O O . LYS A 1 83 ? -11.295 6.815 23.177 1.00 82.25 83 LYS A O 1
ATOM 654 N N . LEU A 1 84 ? -13.170 6.503 21.976 1.00 83.94 84 LEU A N 1
ATOM 655 C CA . LEU A 1 84 ? -13.134 5.045 22.025 1.00 83.94 84 LEU A CA 1
ATOM 656 C C . LEU A 1 84 ? -13.025 4.486 20.614 1.00 83.94 84 LEU A C 1
ATOM 658 O O . LEU A 1 84 ? -13.735 4.932 19.714 1.00 83.94 84 LEU A O 1
ATOM 662 N N . PHE A 1 85 ? -12.180 3.475 20.453 1.00 85.25 85 PHE A N 1
ATOM 663 C CA . PHE A 1 85 ? -12.063 2.688 19.233 1.00 85.25 85 PHE A CA 1
ATOM 664 C C . PHE A 1 85 ? -12.523 1.263 19.525 1.00 85.25 85 PHE A C 1
ATOM 666 O O . PHE A 1 85 ? -12.147 0.675 20.537 1.00 85.25 85 PHE A O 1
ATOM 673 N N . PHE A 1 86 ? -13.343 0.724 18.633 1.00 87.88 86 PHE A N 1
ATOM 674 C CA . PHE A 1 86 ? -13.822 -0.649 18.671 1.00 87.88 86 PHE A CA 1
ATOM 675 C C . PHE A 1 86 ? -13.180 -1.383 17.502 1.00 87.88 86 PHE A C 1
ATOM 677 O O . PHE A 1 86 ? -13.416 -1.035 16.344 1.00 87.88 86 PHE A O 1
ATOM 684 N N . THR A 1 87 ? -12.337 -2.359 17.809 1.00 89.25 87 THR A N 1
ATOM 685 C CA . THR A 1 87 ? -11.625 -3.175 16.825 1.00 89.25 87 THR A CA 1
ATOM 686 C C . THR A 1 87 ? -12.254 -4.560 16.747 1.00 89.25 87 THR A C 1
ATOM 688 O O . THR A 1 87 ? -12.969 -4.981 17.657 1.00 89.25 87 THR A O 1
ATOM 691 N N . LEU A 1 88 ? -12.022 -5.266 15.640 1.00 89.19 88 LEU A N 1
ATOM 692 C CA . LEU A 1 88 ? -12.573 -6.607 15.433 1.00 89.19 88 LEU A CA 1
ATOM 693 C C . LEU A 1 88 ? -12.009 -7.613 16.447 1.00 89.19 88 LEU A C 1
ATOM 695 O O . LEU A 1 88 ? -12.740 -8.429 17.001 1.00 89.19 88 LEU A O 1
ATOM 699 N N . GLU A 1 89 ? -10.702 -7.542 16.660 1.00 87.31 89 GLU A N 1
ATOM 700 C CA . GLU A 1 89 ? -9.925 -8.337 17.605 1.00 87.31 89 GLU A CA 1
ATOM 701 C C . GLU A 1 89 ? -8.916 -7.415 18.306 1.00 87.31 89 GLU A C 1
ATOM 703 O O . GLU A 1 89 ? -8.789 -6.233 17.957 1.00 87.31 89 GLU A O 1
ATOM 708 N N . ASP A 1 90 ? -8.187 -7.950 19.287 1.00 83.50 90 ASP A N 1
ATOM 709 C CA . ASP A 1 90 ? -7.081 -7.230 19.916 1.00 83.50 90 ASP A CA 1
ATOM 710 C C . ASP A 1 90 ? -6.058 -6.811 18.844 1.00 83.50 90 ASP A C 1
ATOM 712 O O . ASP A 1 90 ? -5.602 -7.673 18.081 1.00 83.50 90 ASP A O 1
ATOM 716 N N . PRO A 1 91 ? -5.673 -5.520 18.770 1.00 85.94 91 PRO A N 1
ATOM 717 C CA . PRO A 1 91 ? -4.665 -5.053 17.829 1.00 85.94 91 PRO A CA 1
ATOM 718 C C . PRO A 1 91 ? -3.394 -5.904 17.893 1.00 85.94 91 PRO A C 1
ATOM 720 O O . PRO A 1 91 ? -2.797 -6.101 18.954 1.00 85.94 91 PRO A O 1
ATOM 723 N N . ALA A 1 92 ? -2.955 -6.407 16.744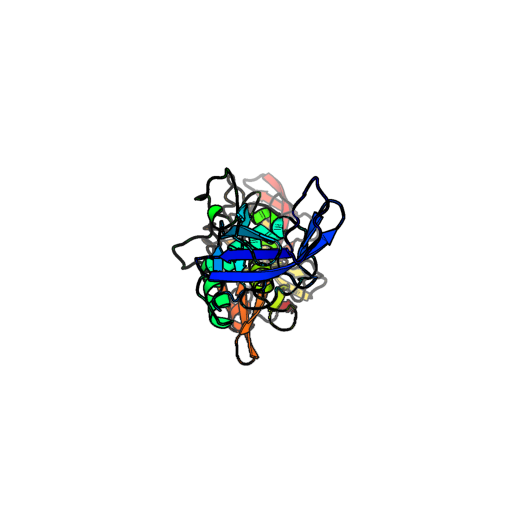 1.00 81.56 92 ALA A N 1
ATOM 724 C CA . ALA A 1 92 ? -1.704 -7.134 16.649 1.00 81.56 92 ALA A CA 1
ATOM 725 C C . ALA A 1 92 ? -0.566 -6.111 16.607 1.00 81.56 92 ALA A C 1
ATOM 727 O O . ALA A 1 92 ? -0.455 -5.344 15.652 1.00 81.56 92 ALA A O 1
ATOM 728 N N . VAL A 1 93 ? 0.284 -6.080 17.635 1.00 62.16 93 VAL A N 1
ATOM 729 C CA . VAL A 1 93 ? 1.467 -5.205 17.641 1.00 62.16 93 VAL A CA 1
ATOM 730 C C . VAL A 1 93 ? 2.345 -5.566 16.449 1.00 62.16 93 VAL A C 1
ATOM 732 O O . VAL A 1 93 ? 2.924 -6.653 16.396 1.00 62.16 93 VAL A O 1
ATOM 735 N N . GLY A 1 94 ? 2.410 -4.671 15.468 1.00 52.28 94 GLY A N 1
ATOM 736 C CA . GLY A 1 94 ? 3.314 -4.806 14.337 1.00 52.28 94 GLY A CA 1
ATOM 737 C C . GLY A 1 94 ? 4.772 -4.652 14.774 1.00 52.28 94 GLY A C 1
ATOM 738 O O . GLY A 1 94 ? 5.089 -4.016 15.777 1.00 52.28 94 GLY A O 1
ATOM 739 N N . VAL A 1 95 ? 5.692 -5.207 13.986 1.00 45.38 95 VAL A N 1
ATOM 740 C CA . VAL A 1 95 ? 7.118 -4.874 14.109 1.00 45.38 95 VAL A CA 1
ATOM 741 C C . VAL A 1 95 ? 7.283 -3.400 13.725 1.00 45.38 95 VAL A C 1
ATOM 743 O O . VAL A 1 95 ? 6.936 -3.039 12.605 1.00 45.38 95 VAL A O 1
ATOM 746 N N . GLY A 1 96 ? 7.806 -2.569 14.630 1.00 47.25 96 GLY A N 1
ATOM 747 C CA . GLY A 1 96 ? 8.070 -1.146 14.368 1.00 47.25 96 GLY A CA 1
ATOM 748 C C . GLY A 1 96 ? 6.940 -0.177 14.733 1.00 47.25 96 GLY A C 1
ATOM 749 O O . GLY A 1 96 ? 7.078 1.008 14.460 1.00 47.25 96 GLY A O 1
ATOM 750 N N . ILE A 1 97 ? 5.860 -0.649 15.366 1.00 47.94 97 ILE A N 1
ATOM 751 C CA . ILE A 1 97 ? 4.816 0.213 15.937 1.00 47.94 97 ILE A CA 1
ATOM 752 C C . ILE A 1 97 ? 4.806 -0.005 17.441 1.00 47.94 97 ILE A C 1
ATOM 754 O O . ILE A 1 97 ? 4.497 -1.100 17.912 1.00 47.94 97 ILE A O 1
ATOM 758 N N . THR A 1 98 ? 5.139 1.032 18.203 1.00 46.53 98 THR A N 1
ATOM 759 C CA . THR A 1 98 ? 4.843 1.038 19.634 1.00 46.53 98 THR A CA 1
ATOM 760 C C . THR A 1 98 ? 3.460 1.647 19.848 1.00 46.53 98 THR A C 1
ATOM 762 O O . THR A 1 98 ? 3.073 2.584 19.154 1.00 46.53 98 THR A O 1
ATOM 765 N N . TYR A 1 99 ? 2.697 1.137 20.821 1.00 49.62 99 TYR A N 1
ATOM 766 C CA . TYR A 1 99 ? 1.366 1.660 21.185 1.00 49.62 99 TYR A CA 1
ATOM 767 C C . TYR A 1 99 ? 1.355 3.155 21.561 1.00 49.62 99 TYR A C 1
ATOM 769 O O . TYR A 1 99 ? 0.294 3.744 21.745 1.00 49.62 99 TYR A O 1
ATOM 777 N N . THR A 1 100 ? 2.534 3.750 21.727 1.00 45.88 100 THR A N 1
ATOM 778 C CA . THR A 1 100 ? 2.758 5.134 22.138 1.00 45.88 100 THR A CA 1
ATOM 779 C C . THR A 1 100 ? 3.096 6.077 20.985 1.00 45.88 100 THR A C 1
ATOM 781 O O . THR A 1 100 ? 3.242 7.273 21.226 1.00 45.88 100 THR A O 1
ATOM 784 N N . ASP A 1 101 ? 3.237 5.583 19.753 1.00 52.38 101 ASP A N 1
ATOM 785 C CA . ASP A 1 101 ? 3.580 6.441 18.621 1.00 52.38 101 ASP A CA 1
ATOM 786 C C . ASP A 1 101 ? 2.347 7.239 18.139 1.00 52.38 101 ASP A C 1
ATOM 788 O O . ASP A 1 101 ? 1.308 6.637 17.872 1.00 52.38 101 ASP A O 1
ATOM 792 N N . PRO A 1 102 ? 2.430 8.575 17.957 1.00 50.53 102 PRO A N 1
ATOM 793 C CA . PRO A 1 102 ? 1.375 9.397 17.344 1.00 50.53 102 PRO A CA 1
ATOM 794 C C . PRO A 1 102 ? 0.732 8.835 16.055 1.00 50.53 102 PRO A C 1
ATOM 796 O O . PRO A 1 102 ? -0.480 8.998 15.887 1.00 50.53 102 PRO A O 1
ATOM 799 N N . PRO A 1 103 ? 1.462 8.142 15.150 1.00 60.81 103 PRO A N 1
ATOM 800 C CA . PRO A 1 103 ? 0.845 7.438 14.022 1.00 60.81 103 PRO A CA 1
ATOM 801 C C . PRO A 1 103 ? -0.184 6.362 14.410 1.00 60.81 103 PRO A C 1
ATOM 803 O O . PRO A 1 103 ? -1.076 6.072 13.616 1.00 60.81 103 PRO A O 1
ATOM 806 N N . PHE A 1 104 ? -0.110 5.787 15.615 1.00 72.31 104 PHE A N 1
ATOM 807 C CA . PHE A 1 104 ? -1.016 4.728 16.066 1.00 72.31 104 PHE A CA 1
ATOM 808 C C . PHE A 1 104 ? -2.477 5.195 16.101 1.00 72.31 104 PHE A C 1
ATOM 810 O O . PHE A 1 104 ? -3.337 4.544 15.516 1.00 72.31 104 PHE A O 1
ATOM 817 N N . GLU A 1 105 ? -2.781 6.351 16.710 1.00 80.56 105 GLU A N 1
ATOM 818 C CA . GLU A 1 105 ? -4.168 6.845 16.778 1.00 80.56 105 GLU A CA 1
ATOM 819 C C . GLU A 1 105 ? -4.714 7.197 15.385 1.00 80.56 105 GLU A C 1
ATOM 821 O O . GLU A 1 105 ? -5.864 6.876 15.083 1.00 80.56 105 GLU A O 1
ATOM 826 N N . LYS A 1 106 ? -3.890 7.793 14.510 1.00 83.88 106 LYS A N 1
ATOM 827 C CA . LYS A 1 106 ? -4.289 8.137 13.134 1.00 83.88 106 LYS A CA 1
ATOM 828 C C . LYS A 1 106 ? -4.670 6.890 12.331 1.00 83.88 106 LYS A C 1
ATOM 830 O O . LYS A 1 106 ? -5.727 6.866 11.699 1.00 83.88 106 LYS A O 1
ATOM 835 N N . TYR A 1 107 ? -3.841 5.846 12.372 1.00 83.50 107 TYR A N 1
ATOM 836 C CA . TYR A 1 107 ? -4.093 4.604 11.636 1.00 83.50 107 TYR A CA 1
ATOM 837 C C . TYR A 1 107 ? -5.202 3.757 12.266 1.00 83.50 107 TYR A C 1
ATOM 839 O O . TYR A 1 107 ? -5.977 3.133 11.538 1.00 83.50 107 TYR A O 1
ATOM 847 N N . LEU A 1 108 ? -5.331 3.774 13.596 1.00 86.88 108 LEU A N 1
ATOM 848 C CA . LEU A 1 108 ? -6.448 3.152 14.302 1.00 86.88 108 LEU A CA 1
ATOM 849 C C . LEU A 1 108 ? -7.775 3.825 13.932 1.00 86.88 108 LEU A C 1
ATOM 851 O O . LEU A 1 108 ? -8.741 3.132 13.615 1.00 86.88 108 LEU A O 1
ATOM 855 N N . TYR A 1 109 ? -7.809 5.160 13.902 1.00 90.06 109 TYR A N 1
ATOM 856 C CA . TYR A 1 109 ? -8.969 5.916 13.440 1.00 90.06 109 TYR A CA 1
ATOM 857 C C . TYR A 1 109 ? -9.322 5.577 11.999 1.00 90.06 109 TYR A C 1
ATOM 859 O O . TYR A 1 109 ? -10.455 5.175 11.750 1.00 90.06 109 TYR A O 1
ATOM 867 N N . PHE A 1 110 ? -8.363 5.670 11.071 1.00 91.62 110 PHE A N 1
ATOM 868 C CA . PHE A 1 110 ? -8.575 5.321 9.665 1.00 91.62 110 PHE A CA 1
ATOM 869 C C . PHE A 1 110 ? -9.179 3.917 9.531 1.00 91.62 110 PHE A C 1
ATOM 871 O O . PHE A 1 110 ? -10.218 3.729 8.896 1.00 91.62 110 PHE A O 1
ATOM 878 N N . SER A 1 111 ? -8.569 2.939 10.203 1.00 93.44 111 SER A N 1
ATOM 879 C CA . SER A 1 111 ? -9.007 1.548 10.188 1.00 93.44 111 SER A CA 1
ATOM 880 C C . SER A 1 111 ? -10.441 1.381 10.707 1.00 93.44 111 SER A C 1
ATOM 882 O O . SER A 1 111 ? -11.292 0.809 10.022 1.00 93.44 111 SER A O 1
ATOM 884 N N . CYS A 1 112 ? -10.747 1.939 11.881 1.00 93.19 112 CYS A N 1
ATOM 885 C CA . CYS A 1 112 ? -12.078 1.870 12.481 1.00 93.19 112 CYS A CA 1
ATOM 886 C C . CYS A 1 112 ? -13.139 2.657 11.700 1.00 93.19 112 CYS A C 1
ATOM 888 O O . CYS A 1 112 ? -14.296 2.240 11.647 1.00 93.19 112 CYS A O 1
ATOM 890 N N . ASN A 1 113 ? -12.766 3.787 11.099 1.00 93.00 113 ASN A N 1
ATOM 891 C CA . ASN A 1 113 ? -13.650 4.612 10.286 1.00 93.00 113 ASN A CA 1
ATOM 892 C C . ASN A 1 113 ? -14.034 3.881 8.993 1.00 93.00 113 ASN A C 1
ATOM 894 O O . ASN A 1 113 ? -15.220 3.705 8.713 1.00 93.00 113 ASN A O 1
ATOM 898 N N . LYS A 1 114 ? -13.049 3.365 8.243 1.00 94.88 114 LYS A N 1
ATOM 899 C CA . LYS A 1 114 ? -13.306 2.640 6.988 1.00 94.88 114 LYS A CA 1
ATOM 900 C C . LYS A 1 114 ? -14.033 1.315 7.211 1.00 94.88 114 LYS A C 1
ATOM 902 O O . LYS A 1 114 ? -14.913 0.965 6.429 1.00 94.88 114 LYS A O 1
ATOM 907 N N . ALA A 1 115 ? -13.730 0.595 8.290 1.00 95.50 115 ALA A N 1
ATOM 908 C CA . ALA A 1 115 ? -14.381 -0.673 8.620 1.00 95.50 115 ALA A CA 1
ATOM 909 C C . ALA A 1 115 ? -15.603 -0.536 9.550 1.00 95.50 115 ALA A C 1
ATOM 911 O O . ALA A 1 115 ? -16.058 -1.530 10.119 1.00 95.50 115 ALA A O 1
ATOM 912 N N . LYS A 1 116 ? -16.172 0.665 9.698 1.00 93.69 116 LYS A N 1
ATOM 913 C CA . LYS A 1 116 ? -17.305 0.906 10.598 1.00 93.69 116 LYS A CA 1
ATOM 914 C C . LYS A 1 116 ? -18.485 -0.037 10.317 1.00 93.69 116 LYS A C 1
ATOM 916 O O . LYS A 1 116 ? -18.931 -0.194 9.180 1.00 93.69 116 LYS A O 1
ATOM 921 N N . GLY A 1 117 ? -19.013 -0.659 11.370 1.00 91.88 117 GLY A N 1
ATOM 922 C CA . GLY A 1 117 ? -20.145 -1.586 11.306 1.00 91.88 117 GLY A CA 1
ATOM 923 C C . GLY A 1 117 ? -19.795 -3.000 10.828 1.00 91.88 117 GLY A C 1
ATOM 924 O O . GLY A 1 117 ? -20.697 -3.821 10.670 1.00 91.88 117 GLY A O 1
ATOM 925 N N . LYS A 1 118 ? -18.519 -3.311 10.566 1.00 94.50 118 LYS A N 1
ATOM 926 C CA . LYS A 1 118 ? -18.089 -4.666 10.187 1.00 94.50 118 LYS A CA 1
ATOM 927 C C . LYS A 1 118 ? -17.839 -5.521 11.429 1.00 94.50 118 LYS A C 1
ATOM 929 O O . LYS A 1 118 ? -17.406 -5.016 12.456 1.00 94.50 118 LYS A O 1
ATOM 934 N N . SER A 1 119 ? -18.098 -6.821 11.320 1.00 91.75 119 SER A N 1
ATOM 935 C CA . SER A 1 119 ? -17.960 -7.798 12.416 1.00 91.75 119 SER A CA 1
ATOM 936 C C . SER A 1 119 ? -17.278 -9.099 11.973 1.00 91.75 119 SER A C 1
ATOM 938 O O . SER A 1 119 ? -17.436 -10.140 12.604 1.00 91.75 119 SER A O 1
ATOM 940 N N . SER A 1 120 ? -16.573 -9.081 10.840 1.00 91.88 120 SER A N 1
ATOM 941 C CA . SER A 1 120 ? -15.846 -10.239 10.311 1.00 91.88 120 SER A CA 1
ATOM 942 C C . SER A 1 120 ? -14.548 -9.803 9.643 1.00 91.88 120 SER A C 1
ATOM 944 O O . SER A 1 120 ? -14.483 -8.707 9.083 1.00 91.88 120 SER A O 1
ATOM 946 N N . ARG A 1 121 ? -13.533 -10.677 9.647 1.00 92.31 121 ARG A N 1
ATOM 947 C CA . ARG A 1 121 ? -12.223 -10.410 9.027 1.00 92.31 121 ARG A CA 1
ATOM 948 C C . ARG A 1 121 ? -12.360 -10.056 7.548 1.00 92.31 121 ARG A C 1
ATOM 950 O O . ARG A 1 121 ? -11.915 -8.989 7.135 1.00 92.31 121 ARG A O 1
ATOM 957 N N . THR A 1 122 ? -13.074 -10.870 6.769 1.00 94.00 122 THR A N 1
ATOM 958 C CA . THR A 1 122 ? -13.356 -10.567 5.354 1.00 94.00 122 THR A CA 1
ATOM 959 C C . THR A 1 122 ? -14.089 -9.232 5.168 1.00 94.00 122 THR A C 1
ATOM 961 O O . THR A 1 122 ? -13.766 -8.474 4.249 1.00 94.00 122 THR A O 1
ATOM 964 N N . GLY A 1 123 ? -15.055 -8.908 6.037 1.00 95.12 123 GLY A N 1
ATOM 965 C CA . GLY A 1 123 ? -15.791 -7.643 5.976 1.00 95.12 123 GLY A CA 1
ATOM 966 C C . GLY A 1 123 ? -14.908 -6.427 6.263 1.00 95.12 123 GLY A C 1
ATOM 967 O O . GLY A 1 123 ? -15.025 -5.421 5.567 1.00 95.12 123 GLY A O 1
ATOM 968 N N . VAL A 1 124 ? -14.014 -6.540 7.247 1.00 95.44 124 VAL A N 1
ATOM 969 C CA . VAL A 1 124 ? -13.022 -5.518 7.607 1.00 95.44 124 VAL A CA 1
ATOM 970 C C . VAL A 1 124 ? -12.007 -5.318 6.484 1.00 95.44 124 VAL A C 1
ATOM 972 O O . VAL A 1 124 ? -11.843 -4.191 6.023 1.00 95.44 124 VAL A O 1
ATOM 975 N N . LEU A 1 125 ? -11.387 -6.396 5.989 1.00 96.31 125 LEU A N 1
ATOM 976 C CA . LEU A 1 125 ? -10.421 -6.336 4.888 1.00 96.31 125 LEU A CA 1
ATOM 977 C C . LEU A 1 125 ? -11.031 -5.675 3.653 1.00 96.31 125 LEU A C 1
ATOM 979 O O . LEU A 1 125 ? -10.434 -4.764 3.091 1.00 96.31 125 LEU A O 1
ATOM 983 N N . SER A 1 126 ? -12.232 -6.101 3.254 1.00 96.00 126 SER A N 1
ATOM 984 C CA . SER A 1 126 ? -12.907 -5.546 2.076 1.00 96.00 126 SER A CA 1
ATOM 985 C C . SER A 1 126 ? -13.207 -4.054 2.243 1.00 96.00 126 SER A C 1
ATOM 987 O O . SER A 1 126 ? -13.047 -3.291 1.297 1.00 96.00 126 SER A O 1
ATOM 989 N N . ALA A 1 127 ? -13.623 -3.628 3.439 1.00 96.25 127 ALA A N 1
ATOM 990 C CA . ALA A 1 127 ? -13.951 -2.232 3.714 1.00 96.25 127 ALA A CA 1
ATOM 991 C C . ALA A 1 127 ? -12.711 -1.325 3.737 1.00 96.25 127 ALA A C 1
ATOM 993 O O . ALA A 1 127 ? -12.740 -0.241 3.162 1.00 96.25 127 ALA A O 1
ATOM 994 N N . ILE A 1 128 ? -11.618 -1.785 4.352 1.00 96.31 128 ILE A N 1
ATOM 995 C CA . ILE A 1 128 ? -10.338 -1.067 4.351 1.00 96.31 128 ILE A CA 1
ATOM 996 C C . ILE A 1 128 ? -9.768 -1.016 2.931 1.00 96.31 128 ILE A C 1
ATOM 998 O O . ILE A 1 128 ? -9.411 0.060 2.463 1.00 96.31 128 ILE A O 1
ATOM 1002 N N . TRP A 1 129 ? -9.734 -2.151 2.221 1.00 96.88 129 TRP A N 1
ATOM 1003 C CA . TRP A 1 129 ? -9.237 -2.223 0.844 1.00 96.88 129 TRP A CA 1
ATOM 1004 C C . TRP A 1 129 ? -9.998 -1.298 -0.105 1.00 96.88 129 TRP A C 1
ATOM 1006 O O . TRP A 1 129 ? -9.386 -0.693 -0.977 1.00 96.88 129 TRP A O 1
ATOM 1016 N N . ASN A 1 130 ? -11.310 -1.138 0.082 1.00 95.88 130 ASN A N 1
ATOM 1017 C CA . ASN A 1 130 ? -12.119 -0.256 -0.755 1.00 95.88 130 ASN A CA 1
ATOM 1018 C C . ASN A 1 130 ? -11.567 1.182 -0.795 1.00 95.88 130 ASN A C 1
ATOM 1020 O O . ASN A 1 130 ? -11.703 1.844 -1.814 1.00 95.88 130 ASN A O 1
ATOM 1024 N N . ALA A 1 131 ? -10.896 1.657 0.261 1.00 93.69 131 ALA A N 1
ATOM 1025 C CA . ALA A 1 131 ? -10.251 2.974 0.265 1.00 93.69 131 ALA A CA 1
ATOM 1026 C C . ALA A 1 131 ? -9.053 3.086 -0.702 1.00 93.69 131 ALA A C 1
ATOM 1028 O O . ALA A 1 131 ? -8.686 4.193 -1.082 1.00 93.69 131 ALA A O 1
ATOM 1029 N N . PHE A 1 132 ? -8.463 1.956 -1.096 1.00 95.25 132 PHE A N 1
ATOM 1030 C CA . PHE A 1 132 ? -7.355 1.868 -2.045 1.00 95.25 132 PHE A CA 1
ATOM 1031 C C . PHE A 1 132 ? -7.809 1.424 -3.436 1.00 95.25 132 PHE A C 1
ATOM 1033 O O . PHE A 1 132 ? -7.052 1.572 -4.383 1.00 95.25 132 PHE A O 1
ATOM 1040 N N . ASP A 1 133 ? -9.000 0.852 -3.610 1.00 94.50 133 ASP A N 1
ATOM 1041 C CA . ASP A 1 133 ? -9.438 0.408 -4.936 1.00 94.50 133 ASP A CA 1
ATOM 1042 C C . ASP A 1 133 ? -9.493 1.603 -5.900 1.00 94.50 133 ASP A C 1
ATOM 1044 O O . ASP A 1 133 ? -10.212 2.579 -5.674 1.00 94.50 133 ASP A O 1
ATOM 1048 N N . ILE A 1 134 ? -8.741 1.531 -7.000 1.00 90.44 134 ILE A N 1
ATOM 1049 C CA . ILE A 1 134 ? -8.654 2.631 -7.967 1.00 90.44 134 ILE A CA 1
ATOM 1050 C C . ILE A 1 134 ? -10.008 2.930 -8.627 1.00 90.44 134 ILE A C 1
ATOM 1052 O O . ILE A 1 134 ? -10.255 4.057 -9.068 1.00 90.44 134 ILE A O 1
ATOM 1056 N N . ASN A 1 135 ? -10.915 1.951 -8.643 1.00 89.94 135 ASN A N 1
ATOM 1057 C CA . ASN A 1 135 ? -12.268 2.092 -9.167 1.00 89.94 135 ASN A CA 1
ATOM 1058 C C . ASN A 1 135 ? -13.242 2.688 -8.146 1.00 89.94 135 ASN A C 1
ATOM 1060 O O . ASN A 1 135 ? -14.365 3.034 -8.517 1.00 89.94 135 ASN A O 1
ATOM 1064 N N . ASN A 1 136 ? -12.843 2.830 -6.878 1.00 90.69 136 ASN A N 1
ATOM 1065 C CA . ASN A 1 136 ? -13.668 3.506 -5.894 1.00 90.69 136 ASN A CA 1
ATOM 1066 C C . ASN A 1 136 ? -13.734 5.015 -6.226 1.00 90.69 136 ASN A C 1
ATOM 1068 O O . ASN A 1 136 ? -12.684 5.663 -6.365 1.00 90.69 136 ASN A O 1
ATOM 1072 N N . PRO A 1 137 ? -14.943 5.594 -6.384 1.00 87.00 137 PRO A N 1
ATOM 1073 C CA . PRO A 1 137 ? -15.106 7.037 -6.552 1.00 87.00 137 PRO A CA 1
ATOM 1074 C C . PRO A 1 137 ? -14.736 7.826 -5.290 1.00 87.00 137 PRO A C 1
ATOM 1076 O O . PRO A 1 137 ? -14.331 8.982 -5.399 1.00 87.00 137 PRO A O 1
ATOM 1079 N N . GLU A 1 138 ? -14.852 7.221 -4.105 1.00 89.88 138 GLU A N 1
ATOM 1080 C CA . GLU A 1 138 ? -14.398 7.811 -2.846 1.00 89.88 138 GLU A CA 1
ATOM 1081 C C . GLU A 1 138 ? -12.889 7.616 -2.710 1.00 89.88 138 GLU A C 1
ATOM 1083 O O . GLU A 1 138 ? -12.407 6.610 -2.186 1.00 89.88 138 GLU A O 1
ATOM 1088 N N . LYS A 1 139 ? -12.144 8.589 -3.234 1.00 88.25 139 LYS A N 1
ATOM 1089 C CA . LYS A 1 139 ? -10.686 8.621 -3.154 1.00 88.25 139 LYS A CA 1
ATOM 1090 C C . LYS A 1 139 ? -10.206 8.817 -1.722 1.00 88.25 139 LYS A C 1
ATOM 1092 O O . LYS A 1 139 ? -10.840 9.530 -0.944 1.00 88.25 139 LYS A O 1
ATOM 1097 N N . LEU A 1 140 ? -9.061 8.212 -1.404 1.00 90.19 140 LEU A N 1
ATOM 1098 C CA . LEU A 1 140 ? -8.409 8.409 -0.117 1.00 90.19 140 LEU A CA 1
ATOM 1099 C C . LEU A 1 140 ? -7.982 9.874 0.036 1.00 90.19 140 LEU A C 1
ATOM 1101 O O . LEU A 1 140 ? -7.281 10.424 -0.822 1.00 90.19 140 LEU A O 1
ATOM 1105 N N . LYS A 1 141 ? -8.404 10.482 1.141 1.00 90.31 141 LYS A N 1
ATOM 1106 C CA . LYS A 1 141 ? -8.169 11.893 1.453 1.00 90.31 141 LYS A CA 1
ATOM 1107 C C . LYS A 1 141 ? -7.619 12.076 2.857 1.00 90.31 141 LYS A C 1
ATOM 1109 O O . LYS A 1 141 ? -7.710 11.181 3.692 1.00 90.31 141 LYS A O 1
ATOM 1114 N N . VAL A 1 142 ? -7.079 13.255 3.131 1.00 86.25 142 VAL A N 1
ATOM 1115 C CA . VAL A 1 142 ? -6.504 13.593 4.437 1.00 86.25 142 VAL A CA 1
ATOM 1116 C C . VAL A 1 142 ? -7.524 13.446 5.566 1.00 86.25 142 VAL A C 1
ATOM 1118 O O . VAL A 1 142 ? -7.204 12.870 6.601 1.00 86.25 142 VAL A O 1
ATOM 1121 N N . GLY A 1 143 ? -8.777 13.857 5.343 1.00 86.25 143 GLY A N 1
ATOM 1122 C CA . GLY A 1 143 ? -9.858 13.735 6.330 1.00 86.25 143 GLY A CA 1
ATOM 1123 C C . GLY A 1 143 ? -10.262 12.296 6.676 1.00 86.25 143 GLY A C 1
ATOM 1124 O O . GLY A 1 143 ? -11.045 12.075 7.598 1.00 86.25 143 GLY A O 1
ATOM 1125 N N . ASP A 1 144 ? -9.732 11.295 5.968 1.00 89.38 144 ASP A N 1
ATOM 1126 C CA . ASP A 1 144 ? -9.894 9.894 6.365 1.00 89.38 144 ASP A CA 1
ATOM 1127 C C . ASP A 1 144 ? -9.029 9.514 7.576 1.00 89.38 144 ASP A C 1
ATOM 1129 O O . ASP A 1 144 ? -9.247 8.461 8.185 1.00 89.38 144 ASP A O 1
ATOM 1133 N N . PHE A 1 145 ? -8.082 10.378 7.938 1.00 86.62 145 PHE A N 1
ATOM 1134 C CA . PHE A 1 145 ? -7.214 10.266 9.098 1.00 86.62 145 PHE A CA 1
ATOM 1135 C C . PHE A 1 145 ? -7.634 11.270 10.166 1.00 86.62 145 PHE A C 1
ATOM 1137 O O . PHE A 1 145 ? -8.250 12.297 9.889 1.00 86.62 145 PHE A O 1
ATOM 1144 N N . LEU A 1 146 ? -7.286 10.970 11.416 1.00 76.00 146 LEU A N 1
ATOM 1145 C CA . LEU A 1 146 ? -7.524 11.891 12.516 1.00 76.00 146 LEU A CA 1
ATOM 1146 C C . LEU A 1 146 ? -6.537 13.069 12.431 1.00 76.00 146 LEU A C 1
ATOM 1148 O O . LEU A 1 146 ? -5.458 13.022 13.026 1.00 76.00 146 LEU A O 1
ATOM 1152 N N . GLU A 1 147 ? -6.895 14.117 11.692 1.00 70.56 147 GLU A N 1
ATOM 1153 C CA . GLU A 1 147 ? -6.076 15.320 11.531 1.00 70.56 147 GLU A CA 1
ATOM 1154 C C . GLU A 1 147 ? -6.844 16.593 11.878 1.00 70.56 147 GLU A C 1
ATOM 1156 O O . GLU A 1 147 ? -7.979 16.797 11.465 1.00 70.56 147 GLU A O 1
ATOM 1161 N N . ASN A 1 148 ? -6.208 17.472 12.655 1.00 62.03 148 ASN A N 1
ATOM 1162 C CA . ASN A 1 148 ? -6.775 18.765 13.020 1.00 62.03 148 ASN A CA 1
ATOM 1163 C C . ASN A 1 148 ? -6.165 19.865 12.144 1.00 62.03 148 ASN A C 1
ATOM 1165 O O . ASN A 1 148 ? -4.944 19.934 12.013 1.00 62.03 148 ASN A O 1
ATOM 1169 N N . ASN A 1 149 ? -6.997 20.799 11.670 1.00 62.78 149 ASN A N 1
ATOM 1170 C CA . ASN A 1 149 ? -6.586 22.038 10.985 1.00 62.78 149 ASN A CA 1
ATOM 1171 C C . ASN A 1 149 ? -5.909 21.859 9.614 1.00 62.78 149 ASN A C 1
ATOM 1173 O O . ASN A 1 149 ? -5.071 22.679 9.234 1.00 62.78 149 ASN A O 1
ATOM 1177 N N . ILE A 1 150 ? -6.273 20.819 8.866 1.00 76.50 150 ILE A N 1
ATOM 1178 C CA . ILE A 1 150 ? -5.782 20.574 7.504 1.00 76.50 150 ILE A CA 1
ATOM 1179 C C . ILE A 1 150 ? -6.985 20.479 6.554 1.00 76.50 150 ILE A C 1
ATOM 1181 O O . ILE A 1 150 ? -8.113 20.265 6.991 1.00 76.50 150 ILE A O 1
ATOM 1185 N N . ASP A 1 151 ? -6.760 20.720 5.263 1.00 82.44 151 ASP A N 1
ATOM 1186 C CA . ASP A 1 151 ? -7.771 20.538 4.220 1.00 82.44 151 ASP A CA 1
ATOM 1187 C C . ASP A 1 151 ? -8.170 19.055 4.113 1.00 82.44 151 ASP A C 1
ATOM 1189 O O . ASP A 1 151 ? -7.467 18.255 3.498 1.00 82.44 151 ASP A O 1
ATOM 1193 N N . GLU A 1 152 ? -9.292 18.691 4.737 1.00 84.88 152 GLU A N 1
ATOM 1194 C CA . GLU A 1 152 ? -9.811 17.318 4.803 1.00 84.88 152 GLU A CA 1
ATOM 1195 C C . GLU A 1 152 ? -10.106 16.714 3.422 1.00 84.88 152 GLU A C 1
ATOM 1197 O O . GLU A 1 152 ? -10.071 15.491 3.272 1.00 84.88 152 GLU A O 1
ATOM 1202 N N . GLU A 1 153 ? -10.368 17.549 2.411 1.00 88.88 153 GLU A N 1
ATOM 1203 C CA . GLU A 1 153 ? -10.658 17.116 1.039 1.00 88.88 153 GLU A CA 1
ATOM 1204 C C . GLU A 1 153 ? -9.398 16.950 0.186 1.00 88.88 153 GLU A C 1
ATOM 1206 O O . GLU A 1 153 ? -9.474 16.471 -0.950 1.00 88.88 153 GLU A O 1
ATOM 1211 N N . LYS A 1 154 ? -8.223 17.303 0.721 1.00 87.88 154 LYS A N 1
ATOM 1212 C CA . LYS A 1 154 ? -6.960 17.073 0.030 1.00 87.88 154 LYS A CA 1
ATOM 1213 C C . LYS A 1 154 ? -6.758 15.575 -0.193 1.00 87.88 154 LYS A C 1
ATOM 1215 O O . LYS A 1 154 ? -6.884 14.763 0.721 1.00 87.88 154 LYS A O 1
ATOM 1220 N N . LEU A 1 155 ? -6.423 15.214 -1.425 1.00 88.81 155 LEU A N 1
ATOM 1221 C CA . LEU A 1 155 ? -6.137 13.837 -1.807 1.00 88.81 155 LEU A CA 1
ATOM 1222 C C . LEU A 1 155 ? -4.709 13.451 -1.418 1.00 88.81 155 LEU A C 1
ATOM 1224 O O . LEU A 1 155 ? -3.792 14.266 -1.527 1.00 88.81 155 LEU A O 1
ATOM 1228 N N . ILE A 1 156 ? -4.538 12.197 -1.001 1.00 88.62 156 ILE A N 1
ATOM 1229 C CA . ILE A 1 156 ? -3.221 11.595 -0.761 1.00 88.62 156 ILE A CA 1
ATOM 1230 C C . ILE A 1 156 ? -2.742 10.976 -2.073 1.00 88.62 156 ILE A C 1
ATOM 1232 O O . ILE A 1 156 ? -3.492 10.218 -2.694 1.00 88.62 156 ILE A O 1
ATOM 1236 N N . THR A 1 157 ? -1.531 11.303 -2.515 1.00 88.19 157 THR A N 1
ATOM 1237 C CA . THR A 1 157 ? -1.026 10.922 -3.841 1.00 88.19 157 THR A CA 1
ATOM 1238 C C . THR A 1 157 ? 0.049 9.840 -3.781 1.00 88.19 157 THR A C 1
ATOM 1240 O O . THR A 1 157 ? 0.724 9.640 -2.771 1.00 88.19 157 THR A O 1
ATOM 1243 N N . TYR A 1 158 ? 0.174 9.077 -4.864 1.00 87.06 158 TYR A N 1
ATOM 1244 C CA . TYR A 1 158 ? 1.255 8.116 -5.051 1.00 87.06 158 TYR A CA 1
ATOM 1245 C C . TYR A 1 158 ? 2.381 8.714 -5.904 1.00 87.06 158 TYR A C 1
ATOM 1247 O O . TYR A 1 158 ? 2.137 9.207 -7.010 1.00 87.06 158 TYR A O 1
ATOM 1255 N N . TYR A 1 159 ? 3.616 8.577 -5.410 1.00 77.56 159 TYR A N 1
ATOM 1256 C CA . TYR A 1 159 ? 4.867 8.842 -6.129 1.00 77.56 159 TYR A CA 1
ATOM 1257 C C . TYR A 1 159 ? 5.136 10.312 -6.522 1.00 77.56 159 TYR A C 1
ATOM 1259 O O . TYR A 1 159 ? 5.763 10.580 -7.539 1.00 77.56 159 TYR A O 1
ATOM 1267 N N . GLY A 1 160 ? 4.698 11.295 -5.737 1.00 67.94 160 GLY A N 1
ATOM 1268 C CA . GLY A 1 160 ? 5.157 12.692 -5.824 1.00 67.94 160 GLY A CA 1
ATOM 1269 C C . GLY A 1 160 ? 6.454 12.984 -5.046 1.00 67.94 160 GLY A C 1
ATOM 1270 O O . GLY A 1 160 ? 7.068 14.033 -5.239 1.00 67.94 160 GLY A O 1
ATOM 1271 N N . THR A 1 161 ? 6.879 12.072 -4.170 1.00 68.62 161 THR A N 1
ATOM 1272 C CA . THR A 1 161 ? 8.009 12.191 -3.241 1.00 68.62 161 THR A CA 1
ATOM 1273 C C . THR A 1 161 ? 8.763 10.861 -3.124 1.00 68.62 161 THR A C 1
ATOM 1275 O O . THR A 1 161 ? 8.181 9.795 -3.343 1.00 68.62 161 THR A O 1
ATOM 1278 N N . PRO A 1 162 ? 10.056 10.884 -2.750 1.00 67.06 162 PRO A N 1
ATOM 1279 C CA . PRO A 1 162 ? 10.837 9.665 -2.570 1.00 67.06 162 PRO A CA 1
ATOM 1280 C C . PRO A 1 162 ? 10.595 8.950 -1.224 1.00 67.06 162 PRO A C 1
ATOM 1282 O O . PRO A 1 162 ? 11.313 8.013 -0.884 1.00 67.06 162 PRO A O 1
ATOM 1285 N N . GLU A 1 163 ? 9.623 9.395 -0.423 1.00 74.44 163 GLU A N 1
ATOM 1286 C CA . GLU A 1 163 ? 9.432 8.915 0.946 1.00 74.44 163 GLU A CA 1
ATOM 1287 C C . GLU A 1 163 ? 8.749 7.539 0.995 1.00 74.44 163 GLU A C 1
ATOM 1289 O O . GLU A 1 163 ? 7.725 7.291 0.353 1.00 74.44 163 GLU A O 1
ATOM 1294 N N . THR A 1 164 ? 9.310 6.629 1.795 1.00 73.12 164 THR A N 1
ATOM 1295 C CA . THR A 1 164 ? 8.842 5.234 1.931 1.00 73.12 164 THR A CA 1
ATOM 1296 C C . THR A 1 164 ? 8.149 4.950 3.265 1.00 73.12 164 THR A C 1
ATOM 1298 O O . THR A 1 164 ? 7.551 3.889 3.447 1.00 73.12 164 THR A O 1
ATOM 1301 N N . SER A 1 165 ? 8.210 5.889 4.212 1.00 74.44 165 SER A N 1
ATOM 1302 C CA . SER A 1 165 ? 7.602 5.761 5.539 1.00 74.44 165 SER A CA 1
ATOM 1303 C C . SER A 1 165 ? 6.103 6.028 5.492 1.00 74.44 165 SER A C 1
ATOM 1305 O O . SER A 1 165 ? 5.693 7.042 4.960 1.00 74.44 165 SER A O 1
ATOM 1307 N N . THR A 1 166 ? 5.270 5.228 6.160 1.00 69.88 166 THR A N 1
ATOM 1308 C CA . THR A 1 166 ? 3.814 5.486 6.252 1.00 69.88 166 THR A CA 1
ATOM 1309 C C . THR A 1 166 ? 3.459 6.921 6.675 1.00 69.88 166 THR A C 1
ATOM 1311 O O . THR A 1 166 ? 2.444 7.456 6.239 1.00 69.88 166 THR A O 1
ATOM 1314 N N . ASN A 1 167 ? 4.309 7.567 7.486 1.00 72.62 167 ASN A N 1
ATOM 1315 C CA . ASN A 1 167 ? 4.080 8.937 7.953 1.00 72.62 167 ASN A CA 1
ATOM 1316 C C . ASN A 1 167 ? 4.049 9.961 6.808 1.00 72.62 167 ASN A C 1
ATOM 1318 O O . ASN A 1 167 ? 3.387 10.987 6.956 1.00 72.62 167 ASN A O 1
ATOM 1322 N N . CYS A 1 168 ? 4.686 9.679 5.665 1.00 65.81 168 CYS A N 1
ATOM 1323 C CA . CYS A 1 168 ? 4.661 10.571 4.507 1.00 65.81 168 CYS A CA 1
ATOM 1324 C C . CYS A 1 168 ? 3.257 10.697 3.892 1.00 65.81 168 CYS A C 1
ATOM 1326 O O . CYS A 1 168 ? 2.886 11.755 3.386 1.00 65.81 168 CYS A O 1
ATOM 1328 N N . LEU A 1 169 ? 2.407 9.677 4.056 1.00 73.62 169 LEU A N 1
ATOM 1329 C CA . LEU A 1 169 ? 1.004 9.732 3.636 1.00 73.62 169 LEU A CA 1
ATOM 1330 C C . LEU A 1 169 ? 0.155 10.649 4.523 1.00 73.62 169 LEU A C 1
ATOM 1332 O O . LEU A 1 169 ? -0.907 11.087 4.096 1.00 73.62 169 LEU A O 1
ATOM 1336 N N . THR A 1 170 ? 0.631 10.969 5.727 1.00 69.56 170 THR A N 1
ATOM 1337 C CA . THR A 1 170 ? 0.003 11.966 6.605 1.00 69.56 170 THR A CA 1
ATOM 1338 C C . THR A 1 170 ? 0.700 13.323 6.547 1.00 69.56 170 THR A C 1
ATOM 1340 O O . THR A 1 170 ? 0.063 14.333 6.774 1.00 69.56 170 THR A O 1
ATOM 1343 N N . GLU A 1 171 ? 1.990 13.385 6.213 1.00 71.19 171 GLU A N 1
ATOM 1344 C CA . GLU A 1 171 ? 2.757 14.626 6.032 1.00 71.19 171 GLU A CA 1
ATOM 1345 C C . GLU A 1 171 ? 3.974 14.288 5.141 1.00 71.19 171 GLU A C 1
ATOM 1347 O O . GLU A 1 171 ? 4.923 13.708 5.670 1.00 71.19 171 GLU A O 1
ATOM 1352 N N . PRO A 1 172 ? 4.003 14.549 3.811 1.00 72.12 172 PRO A N 1
ATOM 1353 C CA . PRO A 1 172 ? 3.321 15.599 3.037 1.00 72.12 172 PRO A CA 1
ATOM 1354 C C . PRO A 1 172 ? 2.074 15.183 2.219 1.00 72.12 172 PRO A C 1
ATOM 1356 O O . PRO A 1 172 ? 1.699 15.913 1.294 1.00 72.12 172 PRO A O 1
ATOM 1359 N N . PHE A 1 173 ? 1.410 14.075 2.565 1.00 82.50 173 PHE A N 1
ATOM 1360 C CA . PHE A 1 173 ? 0.278 13.477 1.825 1.00 82.50 173 PHE A CA 1
ATOM 1361 C C . PHE A 1 173 ? 0.670 12.810 0.511 1.00 82.50 173 PHE A C 1
ATOM 1363 O O . PHE A 1 173 ? -0.101 12.793 -0.447 1.00 82.50 173 PHE A O 1
ATOM 1370 N N . ASP A 1 174 ? 1.875 12.260 0.475 1.00 83.12 174 ASP A N 1
ATOM 1371 C CA . ASP A 1 174 ? 2.397 11.551 -0.678 1.00 83.12 174 ASP A CA 1
ATOM 1372 C C . ASP A 1 174 ? 3.409 10.492 -0.234 1.00 83.12 174 ASP A C 1
ATOM 1374 O O . ASP A 1 174 ? 4.041 10.661 0.806 1.00 83.12 174 ASP A O 1
ATOM 1378 N N . GLY A 1 175 ? 3.562 9.404 -0.989 1.00 83.69 175 GLY A N 1
ATOM 1379 C CA . GLY A 1 175 ? 4.583 8.394 -0.714 1.00 83.69 175 GLY A CA 1
ATOM 1380 C C . GLY A 1 175 ? 4.756 7.354 -1.814 1.00 83.69 175 GLY A C 1
ATOM 1381 O O . GLY A 1 175 ? 3.941 7.256 -2.735 1.00 83.69 175 GLY A O 1
ATOM 1382 N N . GLN A 1 176 ? 5.807 6.544 -1.681 1.00 87.50 176 GLN A N 1
ATOM 1383 C CA . GLN A 1 176 ? 6.114 5.399 -2.545 1.00 87.50 176 GLN A CA 1
ATOM 1384 C C . GLN A 1 176 ? 5.409 4.102 -2.104 1.00 87.50 176 GLN A C 1
ATOM 1386 O O . GLN A 1 176 ? 4.659 4.073 -1.127 1.00 87.50 176 GLN A O 1
ATOM 1391 N N . CYS A 1 177 ? 5.652 2.998 -2.820 1.00 89.88 177 CYS A N 1
ATOM 1392 C CA . CYS A 1 177 ? 4.914 1.742 -2.671 1.00 89.88 177 CYS A CA 1
ATOM 1393 C C . CYS A 1 177 ? 4.941 1.162 -1.253 1.00 89.88 177 CYS A C 1
ATOM 1395 O O . CYS A 1 177 ? 3.893 0.802 -0.712 1.00 89.88 177 CYS A O 1
ATOM 1397 N N . THR A 1 178 ? 6.100 1.187 -0.595 1.00 89.38 178 THR A N 1
ATOM 1398 C CA . THR A 1 178 ? 6.242 0.749 0.800 1.00 89.38 178 THR A CA 1
ATOM 1399 C C . THR A 1 178 ? 5.355 1.541 1.765 1.00 89.38 178 THR A C 1
ATOM 1401 O O . THR A 1 178 ? 4.789 0.947 2.686 1.00 89.38 178 THR A O 1
ATOM 1404 N N . ALA A 1 179 ? 5.151 2.847 1.553 1.00 88.19 179 ALA A N 1
ATOM 1405 C CA . ALA A 1 179 ? 4.297 3.660 2.422 1.00 88.19 179 ALA A CA 1
ATOM 1406 C C . ALA A 1 179 ? 2.827 3.221 2.320 1.00 88.19 179 ALA A C 1
ATOM 1408 O O . ALA A 1 179 ? 2.149 3.043 3.333 1.00 88.19 179 ALA A O 1
ATOM 1409 N N . TRP A 1 180 ? 2.350 2.966 1.100 1.00 92.31 180 TRP A N 1
ATOM 1410 C CA . TRP A 1 180 ? 0.985 2.506 0.831 1.00 92.31 180 TRP A CA 1
ATOM 1411 C C . TRP A 1 180 ? 0.726 1.083 1.344 1.00 92.31 180 TRP A C 1
ATOM 1413 O O . TRP A 1 180 ? -0.315 0.825 1.954 1.00 92.31 180 TRP A O 1
ATOM 1423 N N . VAL A 1 181 ? 1.679 0.162 1.158 1.00 93.06 181 VAL A N 1
ATOM 1424 C CA . VAL A 1 181 ? 1.609 -1.198 1.727 1.00 93.06 181 VAL A CA 1
ATOM 1425 C C . VAL A 1 181 ? 1.608 -1.155 3.246 1.00 93.06 181 VAL A C 1
ATOM 1427 O O . VAL A 1 181 ? 0.812 -1.849 3.889 1.00 93.06 181 VAL A O 1
ATOM 1430 N N . SER A 1 182 ? 2.450 -0.306 3.831 1.00 89.38 182 SER A N 1
ATOM 1431 C CA . SER A 1 182 ? 2.492 -0.109 5.276 1.00 89.38 182 SER A CA 1
ATOM 1432 C C . SER A 1 182 ? 1.171 0.446 5.798 1.00 89.38 182 SER A C 1
ATOM 1434 O O . SER A 1 182 ? 0.670 -0.050 6.799 1.00 89.38 182 SER A O 1
ATOM 1436 N N . LEU A 1 183 ? 0.531 1.391 5.103 1.00 90.19 183 LEU A N 1
ATOM 1437 C CA . LEU A 1 183 ? -0.776 1.912 5.510 1.00 90.19 183 LEU A CA 1
ATOM 1438 C C . LEU A 1 183 ? -1.849 0.812 5.543 1.00 90.19 183 LEU A C 1
ATOM 1440 O O . LEU A 1 183 ? -2.542 0.665 6.552 1.00 90.19 183 LEU A O 1
ATOM 1444 N N . LEU A 1 184 ? -1.962 0.011 4.477 1.00 93.81 184 LEU A N 1
ATOM 1445 C CA . LEU A 1 184 ? -2.911 -1.107 4.423 1.00 93.81 184 LEU A CA 1
ATOM 1446 C C . LEU A 1 184 ? -2.644 -2.120 5.545 1.00 93.81 184 LEU A C 1
ATOM 1448 O O . LEU A 1 184 ? -3.551 -2.497 6.288 1.00 93.81 184 LEU A O 1
ATOM 1452 N N . THR A 1 185 ? -1.396 -2.561 5.683 1.00 91.88 185 THR A N 1
ATOM 1453 C CA . THR A 1 185 ? -1.029 -3.604 6.649 1.00 91.88 185 THR A CA 1
ATOM 1454 C C . THR A 1 185 ? -1.108 -3.120 8.094 1.00 91.88 185 THR A C 1
ATOM 1456 O O . THR A 1 185 ? -1.562 -3.873 8.955 1.00 91.88 185 THR A O 1
ATOM 1459 N N . ASN A 1 186 ? -0.791 -1.853 8.365 1.00 88.69 186 ASN A N 1
ATOM 1460 C CA . ASN A 1 186 ? -0.998 -1.234 9.671 1.00 88.69 186 ASN A CA 1
ATOM 1461 C C . ASN A 1 186 ? -2.488 -1.137 9.994 1.00 88.69 186 ASN A C 1
ATOM 1463 O O . ASN A 1 186 ? -2.890 -1.503 11.095 1.00 88.69 186 ASN A O 1
ATOM 1467 N N . ALA A 1 187 ? -3.332 -0.702 9.054 1.00 91.81 187 ALA A N 1
ATOM 1468 C CA . ALA A 1 187 ? -4.776 -0.641 9.275 1.00 91.81 187 ALA A CA 1
ATOM 1469 C C . ALA A 1 187 ? -5.362 -2.021 9.626 1.00 91.81 187 ALA A C 1
ATOM 1471 O O . ALA A 1 187 ? -6.198 -2.120 10.525 1.00 91.81 187 ALA A O 1
ATOM 1472 N N . LEU A 1 188 ? -4.886 -3.090 8.980 1.00 92.88 188 LEU A N 1
ATOM 1473 C CA . LEU A 1 188 ? -5.274 -4.469 9.295 1.00 92.88 188 LEU A CA 1
ATOM 1474 C C . LEU A 1 188 ? -4.732 -4.936 10.653 1.00 92.88 188 LEU A C 1
ATOM 1476 O O . LEU A 1 188 ? -5.464 -5.566 11.415 1.00 92.88 188 LEU A O 1
ATOM 1480 N N . ALA A 1 189 ? -3.488 -4.594 10.992 1.00 90.69 189 ALA A N 1
ATOM 1481 C CA . ALA A 1 189 ? -2.894 -4.916 12.288 1.00 90.69 189 ALA A CA 1
ATOM 1482 C C . ALA A 1 189 ? -3.700 -4.326 13.456 1.00 90.69 189 ALA A C 1
ATOM 1484 O O . ALA A 1 189 ? -3.961 -5.019 14.440 1.00 90.69 189 ALA A O 1
ATOM 1485 N N . HIS A 1 190 ? -4.199 -3.092 13.309 1.00 89.38 190 HIS A N 1
ATOM 1486 C CA . HIS A 1 190 ? -5.100 -2.466 14.285 1.00 89.38 190 HIS A CA 1
ATOM 1487 C C . HIS A 1 190 ? -6.428 -3.218 14.461 1.00 89.38 190 HIS A C 1
ATOM 1489 O O . HIS A 1 190 ? -7.078 -3.065 15.487 1.00 89.38 190 HIS A O 1
ATOM 1495 N N . GLN A 1 191 ? -6.824 -4.055 13.499 1.00 91.38 191 GLN A N 1
ATOM 1496 C CA . GLN A 1 191 ? -8.013 -4.912 13.582 1.00 91.38 191 GLN A CA 1
ATOM 1497 C C . GLN A 1 191 ? -7.679 -6.352 13.998 1.00 91.38 191 GLN A C 1
ATOM 1499 O O . GLN A 1 191 ? -8.529 -7.232 13.888 1.00 91.38 191 GLN A O 1
ATOM 1504 N N . GLY A 1 192 ? -6.445 -6.599 14.450 1.00 89.50 192 GLY A N 1
ATOM 1505 C CA . GLY A 1 192 ? -5.982 -7.888 14.967 1.00 89.50 192 GLY A CA 1
ATOM 1506 C C . GLY A 1 192 ? -5.468 -8.876 13.919 1.00 89.50 192 GLY A C 1
ATOM 1507 O O . GLY A 1 192 ? -5.181 -10.031 14.246 1.00 89.50 192 GLY A O 1
ATOM 1508 N N . PHE A 1 193 ? -5.287 -8.447 12.666 1.00 91.44 193 PHE A N 1
ATOM 1509 C CA . PHE A 1 193 ? -4.592 -9.265 11.672 1.00 91.44 193 PHE A CA 1
ATOM 1510 C C . PHE A 1 193 ? -3.114 -9.379 12.055 1.00 91.44 193 PHE A C 1
ATOM 1512 O O . PHE A 1 193 ? -2.454 -8.385 12.339 1.00 91.44 193 PHE A O 1
ATOM 1519 N N . LYS A 1 194 ? -2.568 -10.592 12.055 1.00 89.25 194 LYS A N 1
ATOM 1520 C CA . LYS A 1 194 ? -1.208 -10.884 12.516 1.00 89.25 194 LYS A CA 1
ATOM 1521 C C . LYS A 1 194 ? -0.242 -10.994 11.344 1.00 89.25 194 LYS A C 1
ATOM 1523 O O . LYS A 1 194 ? -0.474 -11.754 10.403 1.00 89.25 194 LYS A O 1
ATOM 1528 N N . ARG A 1 195 ? 0.900 -10.312 11.437 1.00 87.12 195 ARG A N 1
ATOM 1529 C CA . ARG A 1 195 ? 1.996 -10.466 10.468 1.00 87.12 195 ARG A CA 1
ATOM 1530 C C . ARG A 1 195 ? 2.463 -11.929 10.406 1.00 87.12 195 ARG A C 1
ATOM 1532 O O . ARG A 1 195 ? 2.465 -12.628 11.416 1.00 87.12 195 ARG A O 1
ATOM 1539 N N . LEU A 1 196 ? 2.867 -12.382 9.221 1.00 85.75 196 LEU A N 1
ATOM 1540 C CA . LEU A 1 196 ? 3.280 -13.749 8.857 1.00 85.75 196 LEU A CA 1
ATOM 1541 C C . LEU A 1 196 ? 2.168 -14.809 8.877 1.00 85.75 196 LEU A C 1
ATOM 1543 O O . LEU A 1 196 ? 2.292 -15.811 8.175 1.00 85.75 196 LEU A O 1
ATOM 1547 N N . VAL A 1 197 ? 1.087 -14.596 9.628 1.00 88.56 197 VAL A N 1
ATOM 1548 C CA . VAL A 1 197 ? -0.072 -15.504 9.667 1.00 88.56 197 VAL A CA 1
ATOM 1549 C C . VAL A 1 197 ? -1.150 -15.037 8.691 1.00 88.56 197 VAL A C 1
ATOM 1551 O O . VAL A 1 197 ? -1.558 -15.778 7.794 1.00 88.56 197 VAL A O 1
ATOM 1554 N N . ASP A 1 198 ? -1.573 -13.787 8.854 1.00 92.06 198 ASP A N 1
ATOM 1555 C CA . ASP A 1 198 ? -2.682 -13.184 8.124 1.00 92.06 198 ASP A CA 1
ATOM 1556 C C . ASP A 1 198 ? -2.203 -12.299 6.982 1.00 92.06 198 ASP A C 1
ATOM 1558 O O . ASP A 1 198 ? -2.866 -12.218 5.957 1.00 92.06 198 ASP A O 1
ATOM 1562 N N . TYR A 1 199 ? -1.048 -11.649 7.121 1.00 92.44 199 TYR A N 1
ATOM 1563 C CA . TYR A 1 199 ? -0.463 -10.876 6.031 1.00 92.44 199 TYR A CA 1
ATOM 1564 C C . TYR A 1 199 ? 1.061 -10.837 6.087 1.00 92.44 199 TYR A C 1
ATOM 1566 O O . TYR A 1 199 ? 1.672 -11.030 7.141 1.00 92.44 199 TYR A O 1
ATOM 1574 N N . LYS A 1 200 ? 1.685 -10.535 4.952 1.00 91.56 200 LYS A N 1
ATOM 1575 C CA . LYS A 1 200 ? 3.099 -10.164 4.862 1.00 91.56 200 LYS A CA 1
ATOM 1576 C C . LYS A 1 200 ? 3.340 -9.247 3.668 1.00 91.56 200 LYS A C 1
ATOM 1578 O O . LYS A 1 200 ? 2.595 -9.302 2.690 1.00 91.56 200 LYS A O 1
ATOM 1583 N N . ASN A 1 201 ? 4.372 -8.425 3.769 1.00 92.19 201 ASN A N 1
ATOM 1584 C CA . ASN A 1 201 ? 4.824 -7.587 2.668 1.00 92.19 201 ASN A CA 1
ATOM 1585 C C . ASN A 1 201 ? 5.650 -8.468 1.732 1.00 92.19 201 ASN A C 1
ATOM 1587 O O . ASN A 1 201 ? 6.407 -9.315 2.201 1.00 92.19 201 ASN A O 1
ATOM 1591 N N . VAL A 1 202 ? 5.456 -8.286 0.435 1.00 93.62 202 VAL A N 1
ATOM 1592 C CA . VAL A 1 202 ? 6.083 -9.064 -0.627 1.00 93.62 202 VAL A CA 1
ATOM 1593 C C . VAL A 1 202 ? 6.739 -8.085 -1.581 1.00 93.62 202 VAL A C 1
ATOM 1595 O O . VAL A 1 202 ? 6.112 -7.104 -1.983 1.00 93.62 202 VAL A O 1
ATOM 1598 N N . THR A 1 203 ? 7.980 -8.361 -1.961 1.00 93.94 203 THR A N 1
ATOM 1599 C CA . THR A 1 203 ? 8.716 -7.523 -2.906 1.00 93.94 203 THR A CA 1
ATOM 1600 C C . THR A 1 203 ? 8.711 -8.172 -4.283 1.00 93.94 203 THR A C 1
ATOM 1602 O O . THR A 1 203 ? 9.089 -9.332 -4.449 1.00 93.94 203 THR A O 1
ATOM 1605 N N . ILE A 1 204 ? 8.309 -7.403 -5.287 1.00 93.88 204 ILE A N 1
ATOM 1606 C CA . ILE A 1 204 ? 8.483 -7.713 -6.700 1.00 93.88 204 ILE A CA 1
ATOM 1607 C C . ILE A 1 204 ? 9.816 -7.114 -7.145 1.00 93.88 204 ILE A C 1
ATOM 1609 O O . ILE A 1 204 ? 10.115 -5.957 -6.847 1.00 93.88 204 ILE A O 1
ATOM 1613 N N . GLY A 1 205 ? 10.602 -7.889 -7.880 1.00 92.19 205 GLY A N 1
ATOM 1614 C CA . GLY A 1 205 ? 11.827 -7.416 -8.511 1.00 92.19 205 GLY A CA 1
ATOM 1615 C C . GLY A 1 205 ? 12.290 -8.357 -9.613 1.00 92.19 205 GLY A C 1
ATOM 1616 O O . GLY A 1 205 ? 11.616 -9.333 -9.953 1.00 92.19 205 GLY A O 1
ATOM 1617 N N . SER A 1 206 ? 13.470 -8.087 -10.159 1.00 89.81 206 SER A N 1
ATOM 1618 C CA . SER A 1 206 ? 14.139 -9.033 -11.046 1.00 89.81 206 SER A CA 1
ATOM 1619 C C . SER A 1 206 ? 14.802 -10.181 -10.267 1.00 89.81 206 SER A C 1
ATOM 1621 O O . SER A 1 206 ? 15.291 -9.999 -9.149 1.00 89.81 206 SER A O 1
ATOM 1623 N N . ILE A 1 207 ? 14.892 -11.368 -10.878 1.00 87.81 207 ILE A N 1
ATOM 1624 C CA . ILE A 1 207 ? 15.791 -12.438 -10.406 1.00 87.81 207 ILE A CA 1
ATOM 1625 C C . ILE A 1 207 ? 17.279 -12.041 -10.489 1.00 87.81 207 ILE A C 1
ATOM 1627 O O . ILE A 1 207 ? 18.093 -12.607 -9.764 1.00 87.81 207 ILE A O 1
ATOM 1631 N N . TYR A 1 208 ? 17.617 -11.053 -11.322 1.00 84.62 208 TYR A N 1
ATOM 1632 C CA . TYR A 1 208 ? 18.943 -10.453 -11.504 1.00 84.62 208 TYR A CA 1
ATOM 1633 C C . TYR A 1 208 ? 19.097 -9.132 -10.733 1.00 84.62 208 TYR A C 1
ATOM 1635 O O . TYR A 1 208 ? 19.925 -8.299 -11.077 1.00 84.62 208 TYR A O 1
ATOM 1643 N N . LYS A 1 209 ? 18.314 -8.910 -9.667 1.00 76.88 209 LYS A N 1
ATOM 1644 C CA . LYS A 1 209 ? 18.351 -7.665 -8.872 1.00 76.88 209 LYS A CA 1
ATOM 1645 C C . LYS A 1 209 ? 19.743 -7.262 -8.362 1.00 76.88 209 LYS A C 1
ATOM 1647 O O . LYS A 1 209 ? 20.016 -6.079 -8.199 1.00 76.88 209 LYS A O 1
ATOM 1652 N N . ASN A 1 210 ? 20.622 -8.235 -8.107 1.00 79.25 210 ASN A N 1
ATOM 1653 C CA . ASN A 1 210 ? 21.994 -7.975 -7.649 1.00 79.25 210 ASN A CA 1
ATOM 1654 C C . ASN A 1 210 ? 22.870 -7.345 -8.741 1.00 79.25 210 ASN A C 1
ATOM 1656 O O . ASN A 1 210 ? 23.885 -6.738 -8.421 1.00 79.25 210 ASN A O 1
ATOM 1660 N N . ASP A 1 211 ? 22.431 -7.449 -9.992 1.00 77.19 211 ASP A N 1
ATOM 1661 C CA . ASP A 1 211 ? 23.076 -6.891 -11.175 1.00 77.19 211 ASP A CA 1
ATOM 1662 C C . ASP A 1 211 ? 22.473 -5.512 -11.524 1.00 77.19 211 ASP A C 1
ATOM 1664 O O . ASP A 1 211 ? 22.600 -5.033 -12.647 1.00 77.19 211 ASP A O 1
ATOM 1668 N N . ASN A 1 212 ? 21.768 -4.887 -10.568 1.00 82.25 212 ASN A N 1
ATOM 1669 C CA . ASN A 1 212 ? 21.022 -3.633 -10.719 1.00 82.25 212 ASN A CA 1
ATOM 1670 C C . ASN A 1 212 ? 19.957 -3.661 -11.833 1.00 82.25 212 ASN A C 1
ATOM 1672 O O . ASN A 1 212 ? 19.635 -2.620 -12.404 1.00 82.25 212 ASN A O 1
ATOM 1676 N N . GLU A 1 213 ? 19.399 -4.836 -12.147 1.00 89.25 213 GLU A N 1
ATOM 1677 C CA . GLU A 1 213 ? 18.293 -4.937 -13.103 1.00 89.25 213 GLU A CA 1
ATOM 1678 C C . GLU A 1 213 ? 16.971 -4.505 -12.453 1.00 89.25 213 GLU A C 1
ATOM 1680 O O . GLU A 1 213 ? 16.534 -5.063 -11.440 1.00 89.25 213 GLU A O 1
ATOM 1685 N N . CYS A 1 214 ? 16.314 -3.543 -13.092 1.00 92.19 214 CYS A N 1
ATOM 1686 C CA . CYS A 1 214 ? 15.013 -3.008 -12.719 1.00 92.19 214 CYS A CA 1
ATOM 1687 C C . CYS A 1 214 ? 13.966 -3.439 -13.764 1.00 92.19 214 CYS A C 1
ATOM 1689 O O . CYS A 1 214 ? 14.299 -3.993 -14.815 1.00 92.19 214 CYS A O 1
ATOM 1691 N N . PHE A 1 215 ? 12.682 -3.258 -13.474 1.00 93.62 215 PHE A N 1
ATOM 1692 C CA . PHE A 1 215 ? 11.579 -3.708 -14.316 1.00 93.62 215 PHE A CA 1
ATOM 1693 C C . PHE A 1 215 ? 10.632 -2.570 -14.694 1.00 93.62 215 PHE A C 1
ATOM 1695 O O . PHE A 1 215 ? 10.547 -1.552 -14.014 1.00 93.62 215 PHE A O 1
ATOM 1702 N N . LEU A 1 216 ? 9.907 -2.776 -15.790 1.00 93.06 216 LEU A N 1
ATOM 1703 C CA . LEU A 1 216 ? 8.931 -1.853 -16.360 1.00 93.06 216 LEU A CA 1
ATOM 1704 C C . LEU A 1 216 ? 7.534 -2.463 -16.268 1.00 93.06 216 LEU A C 1
ATOM 1706 O O . LEU A 1 216 ? 7.347 -3.624 -16.644 1.00 93.06 216 LEU A O 1
ATOM 1710 N N . VAL A 1 217 ? 6.538 -1.705 -15.813 1.00 91.69 217 VAL A N 1
ATOM 1711 C CA . VAL A 1 217 ? 5.142 -2.180 -15.786 1.00 91.69 217 VAL A CA 1
ATOM 1712 C C . VAL A 1 217 ? 4.500 -2.129 -17.182 1.00 91.69 217 VAL A C 1
ATOM 1714 O O . VAL A 1 217 ? 5.078 -1.649 -18.155 1.00 91.69 217 VAL A O 1
ATOM 1717 N N . LYS A 1 218 ? 3.295 -2.686 -17.326 1.00 89.56 218 LYS A N 1
ATOM 1718 C CA . LYS A 1 218 ? 2.622 -2.914 -18.617 1.00 89.56 218 LYS A CA 1
ATOM 1719 C C . LYS A 1 218 ? 1.954 -1.686 -19.239 1.00 89.56 218 LYS A C 1
ATOM 1721 O O . LYS A 1 218 ? 0.792 -1.730 -19.637 1.00 89.56 218 LYS A O 1
ATOM 1726 N N . ASN A 1 219 ? 2.708 -0.602 -19.345 1.00 89.31 219 ASN A N 1
ATOM 1727 C CA . ASN A 1 219 ? 2.402 0.614 -20.105 1.00 89.31 219 ASN A CA 1
ATOM 1728 C C . ASN A 1 219 ? 3.547 1.023 -21.047 1.00 89.31 219 ASN A C 1
ATOM 1730 O O . ASN A 1 219 ? 3.374 1.936 -21.849 1.00 89.31 219 ASN A O 1
ATOM 1734 N N . TRP A 1 220 ? 4.695 0.355 -20.993 1.00 92.75 220 TRP A N 1
ATOM 1735 C CA . TRP A 1 220 ? 5.815 0.648 -21.878 1.00 92.75 220 TRP A CA 1
ATOM 1736 C C . TRP A 1 220 ? 5.624 0.030 -23.263 1.00 92.75 220 TRP A C 1
ATOM 1738 O O . TRP A 1 220 ? 4.961 -0.994 -23.439 1.00 92.75 220 TRP A O 1
ATOM 1748 N N . GLN A 1 221 ? 6.201 0.669 -24.274 1.00 92.62 221 GLN A N 1
ATOM 1749 C CA . GLN A 1 221 ? 6.250 0.160 -25.632 1.00 92.62 221 GLN A CA 1
ATOM 1750 C C . GLN A 1 221 ? 7.697 0.041 -26.087 1.00 92.62 221 GLN A C 1
ATOM 1752 O O . GLN A 1 221 ? 8.471 0.985 -26.010 1.00 92.62 221 GLN A O 1
ATOM 1757 N N . PHE A 1 222 ? 8.012 -1.121 -26.642 1.00 93.69 222 PHE A N 1
ATOM 1758 C CA . PHE A 1 222 ? 9.274 -1.394 -27.308 1.00 93.69 222 PHE A CA 1
ATOM 1759 C C . PHE A 1 222 ? 9.098 -1.157 -28.807 1.00 93.69 222 PHE A C 1
ATOM 1761 O O . PHE A 1 222 ? 8.116 -1.624 -29.396 1.00 93.69 222 PHE A O 1
ATOM 1768 N N . LYS A 1 223 ? 10.036 -0.438 -29.421 1.00 92.94 223 LYS A N 1
ATOM 1769 C CA . LYS A 1 223 ? 10.150 -0.327 -30.877 1.00 92.94 223 LYS A CA 1
ATOM 1770 C C . LYS A 1 223 ? 10.324 -1.717 -31.500 1.00 92.94 223 LYS A C 1
ATOM 1772 O O . LYS A 1 223 ? 10.878 -2.627 -30.876 1.00 92.94 223 LYS A O 1
ATOM 1777 N N . ASP A 1 224 ? 9.836 -1.889 -32.725 1.00 88.50 224 ASP A N 1
ATOM 1778 C CA . ASP A 1 224 ? 10.045 -3.134 -33.460 1.00 88.50 224 ASP A CA 1
ATOM 1779 C C . ASP A 1 224 ? 11.545 -3.372 -33.661 1.00 88.50 224 ASP A C 1
ATOM 1781 O O . ASP A 1 224 ? 12.277 -2.471 -34.072 1.00 88.50 224 ASP A O 1
ATOM 1785 N N . LEU A 1 225 ? 11.987 -4.590 -33.349 1.00 81.81 225 LEU A N 1
ATOM 1786 C CA . LEU A 1 225 ? 13.382 -4.983 -33.500 1.00 81.81 225 LEU A CA 1
ATOM 1787 C C . LEU A 1 225 ? 13.740 -5.130 -34.975 1.00 81.81 225 LEU A C 1
ATOM 1789 O O . LEU A 1 225 ? 13.063 -5.854 -35.710 1.00 81.81 225 LEU A O 1
ATOM 1793 N N . ASP A 1 226 ? 14.856 -4.527 -35.375 1.00 78.56 226 ASP A N 1
ATOM 1794 C CA . ASP A 1 226 ? 15.570 -4.941 -36.575 1.00 78.56 226 ASP A CA 1
ATOM 1795 C C . ASP A 1 226 ? 16.478 -6.131 -36.197 1.00 78.56 226 ASP A C 1
ATOM 1797 O O . ASP A 1 226 ? 17.359 -5.986 -35.350 1.00 78.56 226 ASP A O 1
ATOM 1801 N N . PRO A 1 227 ? 16.286 -7.329 -36.786 1.00 74.81 227 PRO A N 1
ATOM 1802 C CA . PRO A 1 227 ? 17.084 -8.514 -36.467 1.00 74.81 227 PRO A CA 1
ATOM 1803 C C . PRO A 1 227 ? 18.590 -8.369 -36.727 1.00 74.81 227 PRO A C 1
ATOM 1805 O O . PRO A 1 227 ? 19.349 -9.265 -36.358 1.00 74.81 227 PRO A O 1
ATOM 1808 N N . SER A 1 228 ? 19.010 -7.315 -37.432 1.00 77.31 228 SER A N 1
ATOM 1809 C CA . SER A 1 228 ? 20.412 -7.013 -37.716 1.00 77.31 228 SER A CA 1
ATOM 1810 C C . SER A 1 228 ? 21.089 -6.121 -36.669 1.00 77.31 228 SER A C 1
ATOM 1812 O O . SER A 1 228 ? 22.317 -6.017 -36.692 1.00 77.31 228 SER A O 1
ATOM 1814 N N . GLU A 1 229 ? 20.326 -5.536 -35.741 1.00 76.56 229 GLU A N 1
ATOM 1815 C CA . GLU A 1 229 ? 20.867 -4.692 -34.673 1.00 76.56 229 GLU A CA 1
ATOM 1816 C C . GLU A 1 229 ? 21.615 -5.533 -33.623 1.00 76.56 229 GLU A C 1
ATOM 1818 O O . GLU A 1 229 ? 21.209 -6.660 -33.298 1.00 76.56 229 GLU A O 1
ATOM 1823 N N . PRO A 1 230 ? 22.740 -5.026 -33.091 1.00 72.81 230 PRO A N 1
ATOM 1824 C CA . PRO A 1 230 ? 23.523 -5.738 -32.100 1.00 72.81 230 PRO A CA 1
ATOM 1825 C C . PRO A 1 230 ? 22.758 -5.845 -30.776 1.00 72.81 230 PRO A C 1
ATOM 1827 O O . PRO A 1 230 ? 22.201 -4.878 -30.269 1.00 72.81 230 PRO A O 1
ATOM 1830 N N . LEU A 1 231 ? 22.787 -7.036 -30.177 1.00 84.81 231 LEU A N 1
ATOM 1831 C CA . LEU A 1 231 ? 22.288 -7.246 -28.822 1.00 84.81 231 LEU A CA 1
ATOM 1832 C C . LEU A 1 231 ? 23.373 -6.871 -27.811 1.00 84.81 231 LEU A C 1
ATOM 1834 O O . LEU A 1 231 ? 24.515 -7.326 -27.921 1.00 84.81 231 LEU A O 1
ATOM 1838 N N . PHE A 1 232 ? 23.001 -6.122 -26.779 1.00 82.50 232 PHE A N 1
ATOM 1839 C CA . PHE A 1 232 ? 23.859 -5.903 -25.625 1.00 82.50 232 PHE A CA 1
ATOM 1840 C C . PHE A 1 232 ? 23.801 -7.130 -24.710 1.00 82.50 232 PHE A C 1
ATOM 1842 O O . PHE A 1 232 ? 22.745 -7.486 -24.188 1.00 82.50 232 PHE A O 1
ATOM 1849 N N . LEU A 1 233 ? 24.937 -7.800 -24.516 1.00 84.00 233 LEU A N 1
ATOM 1850 C CA . LEU A 1 233 ? 25.059 -8.891 -23.553 1.00 84.00 233 LEU A CA 1
ATOM 1851 C C . LEU A 1 233 ? 25.510 -8.322 -22.211 1.00 84.00 233 LEU A C 1
ATOM 1853 O O . LEU A 1 233 ? 26.643 -7.855 -22.093 1.00 84.00 233 LEU A O 1
ATOM 1857 N N . HIS A 1 234 ? 24.655 -8.405 -21.191 1.00 76.88 234 HIS A N 1
ATOM 1858 C CA . HIS A 1 234 ? 25.058 -7.990 -19.854 1.00 76.88 234 HIS A CA 1
ATOM 1859 C C . HIS A 1 234 ? 26.127 -8.951 -19.306 1.00 76.88 234 HIS A C 1
ATOM 1861 O O . HIS A 1 234 ? 25.877 -10.162 -19.238 1.00 76.88 234 HIS A O 1
ATOM 1867 N N . PRO A 1 235 ? 27.310 -8.444 -18.911 1.00 69.56 235 PRO A N 1
ATOM 1868 C CA . PRO A 1 235 ? 28.466 -9.281 -18.599 1.00 69.56 235 PRO A CA 1
ATOM 1869 C C . PRO A 1 235 ? 28.259 -10.200 -17.388 1.00 69.56 235 PRO A C 1
ATOM 1871 O O . PRO A 1 235 ? 28.893 -11.252 -17.327 1.00 69.56 235 PRO A O 1
ATOM 1874 N N . GLU A 1 236 ? 27.374 -9.841 -16.452 1.00 71.62 236 GLU A N 1
ATOM 1875 C CA . GLU A 1 236 ? 27.166 -10.606 -15.210 1.00 71.62 236 GLU A CA 1
ATOM 1876 C C . GLU A 1 236 ? 25.929 -11.519 -15.258 1.00 71.62 236 GLU A C 1
ATOM 1878 O O . GLU A 1 236 ? 25.971 -12.642 -14.758 1.00 71.62 236 GLU A O 1
ATOM 1883 N N . SER A 1 237 ? 24.856 -11.098 -15.938 1.00 72.69 237 SER A N 1
ATOM 1884 C CA . SER A 1 237 ? 23.580 -11.840 -15.967 1.00 72.69 237 SER A CA 1
ATOM 1885 C C . SER A 1 237 ? 23.434 -12.759 -17.185 1.00 72.69 237 SER A C 1
ATOM 1887 O O . SER A 1 237 ? 22.514 -13.582 -17.245 1.00 72.69 237 SER A O 1
ATOM 1889 N N . ASN A 1 238 ? 24.333 -12.621 -18.171 1.00 78.88 238 ASN A N 1
ATOM 1890 C CA . ASN A 1 238 ? 24.284 -13.309 -19.463 1.00 78.88 238 ASN A CA 1
ATOM 1891 C C . ASN A 1 238 ? 22.923 -13.142 -20.179 1.00 78.88 238 ASN A C 1
ATOM 1893 O O . ASN A 1 238 ? 22.485 -14.021 -20.924 1.00 78.88 238 ASN A O 1
ATOM 1897 N N . GLN A 1 239 ? 22.235 -12.027 -19.912 1.00 83.81 239 GLN A N 1
ATOM 1898 C CA . GLN A 1 239 ? 20.992 -11.640 -20.572 1.00 83.81 239 GLN A CA 1
ATOM 1899 C C . GLN A 1 239 ? 21.282 -10.739 -21.764 1.00 83.81 239 GLN A C 1
ATOM 1901 O O . GLN A 1 239 ? 22.171 -9.886 -21.712 1.00 83.81 239 GLN A O 1
ATOM 1906 N N . TYR A 1 240 ? 20.488 -10.914 -22.815 1.00 87.75 240 TYR A N 1
ATOM 1907 C CA . TYR A 1 240 ? 20.523 -10.050 -23.984 1.00 87.75 240 TYR A CA 1
ATOM 1908 C C . TYR A 1 240 ? 19.482 -8.944 -23.854 1.00 87.75 240 TYR A C 1
ATOM 1910 O O . TYR A 1 240 ? 18.297 -9.207 -23.642 1.00 87.75 240 TYR A O 1
ATOM 1918 N N . TYR A 1 241 ? 19.951 -7.718 -24.023 1.00 89.38 241 TYR A N 1
ATOM 1919 C CA . TYR A 1 241 ? 19.158 -6.509 -24.120 1.00 89.38 241 TYR A CA 1
ATOM 1920 C C . TYR A 1 241 ? 19.181 -6.053 -25.568 1.00 89.38 241 TYR A C 1
ATOM 1922 O O . TYR A 1 241 ? 20.230 -6.024 -26.210 1.00 89.38 241 TYR A O 1
ATOM 1930 N N . SER A 1 242 ? 18.000 -5.793 -26.104 1.00 91.75 242 SER A N 1
ATOM 1931 C CA . SER A 1 242 ? 17.785 -5.634 -27.540 1.00 91.75 242 SER A CA 1
ATOM 1932 C C . SER A 1 242 ? 17.423 -4.209 -27.935 1.00 91.75 242 SER A C 1
ATOM 1934 O O . SER A 1 242 ? 17.242 -3.941 -29.115 1.00 91.75 242 SER A O 1
ATOM 1936 N N . HIS A 1 243 ? 17.282 -3.325 -26.952 1.00 92.88 243 HIS A N 1
ATOM 1937 C CA . HIS A 1 243 ? 16.891 -1.937 -27.141 1.00 92.88 243 HIS A CA 1
ATOM 1938 C C . HIS A 1 243 ? 17.704 -1.044 -26.220 1.00 92.88 243 HIS A C 1
ATOM 1940 O O . HIS A 1 243 ? 18.131 -1.484 -25.147 1.00 92.88 243 HIS A O 1
ATOM 1946 N N . SER A 1 244 ? 17.861 0.214 -26.605 1.00 92.62 244 SER A N 1
ATOM 1947 C CA . SER A 1 244 ? 18.560 1.211 -25.796 1.00 92.62 244 SER A CA 1
ATOM 1948 C C . SER A 1 244 ? 17.827 2.543 -25.757 1.00 92.62 244 SER A C 1
ATOM 1950 O O . SER A 1 244 ? 17.274 2.983 -26.761 1.00 92.62 244 SER A O 1
ATOM 1952 N N . ASN A 1 245 ? 17.877 3.200 -24.602 1.00 92.88 245 ASN A N 1
ATOM 1953 C CA . ASN A 1 245 ? 17.611 4.628 -24.499 1.00 92.88 245 ASN A CA 1
ATOM 1954 C C . ASN A 1 245 ? 18.847 5.336 -23.952 1.00 92.88 245 ASN A C 1
ATOM 1956 O O . ASN A 1 245 ? 19.665 4.741 -23.249 1.00 92.88 245 ASN A O 1
ATOM 1960 N N . TYR A 1 246 ? 18.930 6.631 -24.219 1.00 91.50 246 TYR A N 1
ATOM 1961 C CA . TYR A 1 246 ? 20.037 7.481 -23.814 1.00 91.50 246 TYR A CA 1
ATOM 1962 C C . TYR A 1 246 ? 19.515 8.725 -23.112 1.00 91.50 246 TYR A C 1
ATOM 1964 O O . TYR A 1 246 ? 18.471 9.268 -23.475 1.00 91.50 246 TYR A O 1
ATOM 1972 N N . THR A 1 247 ? 20.225 9.182 -22.085 1.00 90.25 247 THR A N 1
ATOM 1973 C CA . THR A 1 247 ? 19.892 10.421 -21.375 1.00 90.25 247 THR A CA 1
ATOM 1974 C C . THR A 1 247 ? 21.147 11.099 -20.835 1.00 90.25 247 THR A C 1
ATOM 1976 O O . THR A 1 247 ? 22.194 10.480 -20.673 1.00 90.25 247 THR A O 1
ATOM 1979 N N . THR A 1 248 ? 21.068 12.393 -20.542 1.00 87.56 248 THR A N 1
ATOM 1980 C CA . THR A 1 248 ? 22.183 13.159 -19.962 1.00 87.56 248 THR A CA 1
ATOM 1981 C C . THR A 1 248 ? 22.285 13.011 -18.441 1.00 87.56 248 THR A C 1
ATOM 1983 O O . THR A 1 248 ? 23.251 13.491 -17.845 1.00 87.56 248 THR A O 1
ATOM 1986 N N . ALA A 1 249 ? 21.324 12.334 -17.801 1.00 80.81 249 ALA A N 1
ATOM 1987 C CA . ALA A 1 249 ? 21.290 12.103 -16.360 1.00 80.81 249 ALA A CA 1
ATOM 1988 C C . ALA A 1 249 ? 21.506 10.616 -16.008 1.00 80.81 249 ALA A C 1
ATOM 1990 O O . ALA A 1 249 ? 21.003 9.748 -16.711 1.00 80.81 249 ALA A O 1
ATOM 1991 N N . PRO A 1 250 ? 22.200 10.295 -14.900 1.00 71.38 250 PRO A N 1
ATOM 1992 C CA . PRO A 1 250 ? 22.424 8.909 -14.471 1.00 71.38 250 PRO A CA 1
ATOM 1993 C C . PRO A 1 250 ? 21.174 8.206 -13.928 1.00 71.38 250 PRO A C 1
ATOM 1995 O O . PRO A 1 250 ? 21.245 7.037 -13.563 1.00 71.38 250 PRO A O 1
ATOM 1998 N N . GLU A 1 251 ? 20.053 8.914 -13.807 1.00 69.94 251 GLU A N 1
ATOM 1999 C CA . GLU A 1 251 ? 18.869 8.434 -13.111 1.00 69.94 251 GLU A CA 1
ATOM 2000 C C . GLU A 1 251 ? 17.638 8.576 -14.005 1.00 69.94 251 GLU A C 1
ATOM 2002 O O . GLU A 1 251 ? 17.337 9.666 -14.500 1.00 69.94 251 GLU A O 1
ATOM 2007 N N . ILE A 1 252 ? 16.915 7.468 -14.184 1.00 69.06 252 ILE A N 1
ATOM 2008 C CA . ILE A 1 252 ? 15.565 7.482 -14.736 1.00 69.06 252 ILE A CA 1
ATOM 2009 C C . ILE A 1 252 ? 14.655 7.971 -13.610 1.00 69.06 252 ILE A C 1
ATOM 2011 O O . ILE A 1 252 ? 14.194 7.187 -12.789 1.00 69.06 252 ILE A O 1
ATOM 2015 N N . GLN A 1 253 ? 14.433 9.279 -13.525 1.00 63.88 253 GLN A N 1
ATOM 2016 C CA . GLN A 1 253 ? 13.387 9.813 -12.659 1.00 63.88 253 GLN A CA 1
ATOM 2017 C C . GLN A 1 253 ? 12.219 10.271 -13.527 1.00 63.88 253 GLN A C 1
ATOM 2019 O O . GLN A 1 253 ? 12.434 11.045 -14.470 1.00 63.88 253 GLN A O 1
ATOM 2024 N N . PRO A 1 254 ? 10.982 9.834 -13.231 1.00 64.88 254 PRO A N 1
ATOM 2025 C CA . PRO A 1 254 ? 9.823 10.448 -13.838 1.00 64.88 254 PRO A CA 1
ATOM 2026 C C . PRO A 1 254 ? 9.821 11.925 -13.465 1.00 64.88 254 PRO A C 1
ATOM 2028 O O . PRO A 1 254 ? 10.116 12.338 -12.341 1.00 64.88 254 PRO A O 1
ATOM 2031 N N . THR A 1 255 ? 9.497 12.747 -14.441 1.00 58.41 255 THR A N 1
ATOM 2032 C CA . THR A 1 255 ? 9.570 14.190 -14.294 1.00 58.41 255 THR A CA 1
ATOM 2033 C C . THR A 1 255 ? 8.471 14.673 -13.364 1.00 58.41 255 THR A C 1
ATOM 2035 O O . THR A 1 255 ? 7.277 14.397 -13.545 1.00 58.41 255 THR A O 1
ATOM 2038 N N . SER A 1 256 ? 8.883 15.407 -12.334 1.00 52.81 256 SER A N 1
ATOM 2039 C CA . SER A 1 256 ? 7.974 16.118 -11.450 1.00 52.81 256 SER A CA 1
ATOM 2040 C C . SER A 1 256 ? 7.640 17.477 -12.061 1.00 52.81 256 SER A C 1
ATOM 2042 O O . SER A 1 256 ? 8.491 18.356 -12.196 1.00 52.81 256 SER A O 1
ATOM 2044 N N . ILE A 1 257 ? 6.378 17.670 -12.450 1.00 43.94 257 ILE A N 1
ATOM 2045 C CA . ILE A 1 257 ? 5.849 18.997 -12.781 1.00 43.94 257 ILE A CA 1
ATOM 2046 C C . ILE A 1 257 ? 5.007 19.443 -11.580 1.00 43.94 257 ILE A C 1
ATOM 2048 O O . ILE A 1 257 ? 3.805 19.195 -11.499 1.00 43.94 257 ILE A O 1
ATOM 2052 N N . GLY A 1 258 ? 5.659 20.088 -10.607 1.00 49.25 258 GLY A N 1
ATOM 2053 C CA . GLY A 1 258 ? 5.042 20.439 -9.321 1.00 49.25 258 GLY A CA 1
ATOM 2054 C C . GLY A 1 258 ? 4.852 19.224 -8.401 1.00 49.25 258 GLY A C 1
ATOM 2055 O O . GLY A 1 258 ? 5.617 18.269 -8.479 1.00 49.25 258 GLY A O 1
ATOM 2056 N N . ASN A 1 259 ? 3.824 19.248 -7.542 1.00 45.09 259 ASN A N 1
ATOM 2057 C CA . ASN A 1 259 ? 3.490 18.145 -6.618 1.00 45.09 259 ASN A CA 1
ATOM 2058 C C . ASN A 1 259 ? 2.853 16.920 -7.306 1.00 45.09 259 ASN A C 1
ATOM 2060 O O . ASN A 1 259 ? 2.433 15.995 -6.622 1.00 45.09 259 ASN A O 1
ATOM 2064 N N . ASN A 1 260 ? 2.755 16.913 -8.638 1.00 47.97 260 ASN A N 1
ATOM 2065 C CA . ASN A 1 260 ? 2.249 15.783 -9.405 1.00 47.97 260 ASN A CA 1
ATOM 2066 C C . ASN A 1 260 ? 3.399 15.258 -10.265 1.00 47.97 260 ASN A C 1
ATOM 2068 O O . ASN A 1 260 ? 3.769 15.885 -11.263 1.00 47.97 260 ASN A O 1
ATOM 2072 N N . ALA A 1 261 ? 3.987 14.124 -9.880 1.00 54.47 261 ALA A N 1
ATOM 2073 C CA . ALA A 1 261 ? 4.866 13.396 -10.784 1.00 54.47 261 ALA A CA 1
ATOM 2074 C C . ALA A 1 261 ? 4.039 12.983 -12.001 1.00 54.47 261 ALA A C 1
ATOM 2076 O O . ALA A 1 261 ? 3.021 12.312 -11.857 1.00 54.47 261 ALA A O 1
ATOM 2077 N N . THR A 1 262 ? 4.439 13.447 -13.183 1.00 56.34 262 THR A N 1
ATOM 2078 C CA . THR A 1 262 ? 3.692 13.198 -14.424 1.00 56.34 262 THR A CA 1
ATOM 2079 C C . THR A 1 262 ? 4.143 11.932 -15.137 1.00 56.34 262 THR A C 1
ATOM 2081 O O . THR A 1 262 ? 3.727 11.718 -16.269 1.00 56.34 262 THR A O 1
ATOM 2084 N N . GLY A 1 263 ? 5.005 11.120 -14.520 1.00 59.91 263 GLY A N 1
ATOM 2085 C CA . GLY A 1 263 ? 5.458 9.837 -15.065 1.00 59.91 263 GLY A CA 1
ATOM 2086 C C . GLY A 1 263 ? 6.326 9.939 -16.322 1.00 59.91 263 GLY A C 1
ATOM 2087 O O . GLY A 1 263 ? 6.908 8.951 -16.724 1.00 59.91 263 GLY A O 1
ATOM 2088 N N . HIS A 1 264 ? 6.490 11.115 -16.933 1.00 72.56 264 HIS A N 1
ATOM 2089 C CA . HIS A 1 264 ? 7.256 11.234 -18.172 1.00 72.56 264 HIS A CA 1
ATOM 2090 C C . HIS A 1 264 ? 8.759 11.137 -17.925 1.00 72.56 264 HIS A C 1
ATOM 2092 O O . HIS A 1 264 ? 9.287 11.858 -17.081 1.00 72.56 264 HIS A O 1
ATOM 2098 N N . TYR A 1 265 ? 9.446 10.323 -18.718 1.00 79.75 265 TYR A N 1
ATOM 2099 C CA . TYR A 1 265 ? 10.894 10.138 -18.676 1.00 79.75 265 TYR A CA 1
ATOM 2100 C C . TYR A 1 265 ? 11.574 10.961 -19.772 1.00 79.75 265 TYR A C 1
ATOM 2102 O O . TYR A 1 265 ? 11.063 11.054 -20.889 1.00 79.75 265 TYR A O 1
ATOM 2110 N N . PHE A 1 266 ? 12.713 11.583 -19.457 1.00 82.50 266 PHE A N 1
ATOM 2111 C CA . PHE A 1 266 ? 13.471 12.366 -20.434 1.00 82.50 266 PHE A CA 1
ATOM 2112 C C . PHE A 1 266 ? 14.600 11.546 -21.049 1.00 82.50 266 PHE A C 1
ATOM 2114 O O . PHE A 1 266 ? 15.562 11.175 -20.371 1.00 82.50 266 PHE A O 1
ATOM 2121 N N . TRP A 1 267 ? 14.501 11.365 -22.363 1.00 88.06 267 TRP A N 1
ATOM 2122 C CA . TRP A 1 267 ? 15.482 10.685 -23.196 1.00 88.06 267 TRP A CA 1
ATOM 2123 C C . TRP A 1 267 ? 16.024 11.641 -24.261 1.00 88.06 267 TRP A C 1
ATOM 2125 O O . TRP A 1 267 ? 15.282 12.454 -24.812 1.00 88.06 267 TRP A O 1
ATOM 2135 N N . THR A 1 268 ? 17.319 11.551 -24.559 1.00 88.44 268 THR A N 1
ATOM 2136 C CA . THR A 1 268 ? 17.918 12.173 -25.750 1.00 88.44 268 THR A CA 1
ATOM 2137 C C . THR A 1 268 ? 17.630 11.348 -26.999 1.00 88.44 268 THR A C 1
ATOM 2139 O O . THR A 1 268 ? 17.412 11.910 -28.070 1.00 88.44 268 THR A O 1
ATOM 2142 N N . SER A 1 269 ? 17.569 10.026 -26.833 1.00 89.19 269 SER A N 1
ATOM 2143 C CA . SER A 1 269 ? 17.195 9.042 -27.843 1.00 89.19 269 SER A CA 1
ATOM 2144 C C . SER A 1 269 ? 16.459 7.890 -27.154 1.00 89.19 269 SER A C 1
ATOM 2146 O O . SER A 1 269 ? 16.887 7.438 -26.089 1.00 89.19 269 SER A O 1
ATOM 2148 N N . GLU A 1 270 ? 15.334 7.445 -27.720 1.00 90.88 270 GLU A N 1
ATOM 2149 C CA . GLU A 1 270 ? 14.496 6.391 -27.139 1.00 90.88 270 GLU A CA 1
ATOM 2150 C C . GLU A 1 270 ? 14.083 5.328 -28.167 1.00 90.88 270 GLU A C 1
ATOM 2152 O O . GLU A 1 270 ? 13.612 5.622 -29.269 1.00 90.88 270 GLU A O 1
ATOM 2157 N N . GLU A 1 271 ? 14.214 4.066 -27.772 1.00 93.50 271 GLU A N 1
ATOM 2158 C CA . GLU A 1 271 ? 13.633 2.901 -28.445 1.00 93.50 271 GLU A CA 1
ATOM 2159 C C . GLU A 1 271 ? 12.563 2.213 -27.595 1.00 93.50 271 GLU A C 1
ATOM 2161 O O . GLU A 1 271 ? 11.748 1.441 -28.111 1.00 93.50 271 GLU A O 1
ATOM 2166 N N . VAL A 1 272 ? 12.551 2.501 -26.295 1.00 93.19 272 VAL A N 1
ATOM 2167 C CA . VAL A 1 272 ? 11.559 2.029 -25.335 1.00 93.19 272 VAL A CA 1
ATOM 2168 C C . VAL A 1 272 ? 10.903 3.240 -24.699 1.00 93.19 272 VAL A C 1
ATOM 2170 O O . VAL A 1 272 ? 11.539 3.985 -23.966 1.00 93.19 272 VAL A O 1
ATOM 2173 N N . PHE A 1 273 ? 9.627 3.453 -24.978 1.00 90.06 273 PHE A N 1
ATOM 2174 C CA . PHE A 1 273 ? 8.934 4.671 -24.575 1.00 90.06 273 PHE A CA 1
ATOM 2175 C C . PHE A 1 273 ? 7.684 4.359 -23.768 1.00 90.06 273 PHE A C 1
ATOM 2177 O O . PHE A 1 273 ? 6.999 3.353 -23.977 1.00 90.06 273 PHE A O 1
ATOM 2184 N N . GLU A 1 274 ? 7.393 5.237 -22.818 1.00 87.31 274 GLU A N 1
ATOM 2185 C CA . GLU A 1 274 ? 6.223 5.127 -21.963 1.00 87.31 274 GLU A CA 1
ATOM 2186 C C . GLU A 1 274 ? 4.956 5.505 -22.754 1.00 87.31 274 GLU A C 1
ATOM 2188 O O . GLU A 1 274 ? 4.917 6.515 -23.461 1.00 87.31 274 GLU A O 1
ATOM 2193 N N . ARG A 1 275 ? 3.886 4.711 -22.644 1.00 85.88 275 ARG A N 1
ATOM 2194 C CA . ARG A 1 275 ? 2.531 5.140 -23.036 1.00 85.88 275 ARG A CA 1
ATOM 2195 C C . ARG A 1 275 ? 1.824 5.746 -21.820 1.00 85.88 275 ARG A C 1
ATOM 2197 O O . ARG A 1 275 ? 2.262 5.470 -20.707 1.00 85.88 275 ARG A O 1
ATOM 2204 N N . PRO A 1 276 ? 0.714 6.501 -21.992 1.00 74.69 276 PRO A N 1
ATOM 2205 C CA . PRO A 1 276 ? -0.049 7.027 -20.857 1.00 74.69 276 PRO A CA 1
ATOM 2206 C C . PRO A 1 276 ? -0.237 5.945 -19.790 1.00 74.69 276 PRO A C 1
ATOM 2208 O O . PRO A 1 276 ? -0.781 4.880 -20.100 1.00 74.69 276 PRO A O 1
ATOM 2211 N N . GLY A 1 277 ? 0.331 6.171 -18.604 1.00 73.31 277 GLY A N 1
ATOM 2212 C CA . GLY A 1 277 ? 0.567 5.094 -17.656 1.00 73.31 277 GLY A CA 1
ATOM 2213 C C . GLY A 1 277 ? -0.670 4.630 -16.918 1.00 73.31 277 GLY A C 1
ATOM 2214 O O . GLY A 1 277 ? -1.805 5.018 -17.204 1.00 73.31 277 GLY A O 1
ATOM 2215 N N . ILE A 1 278 ? -0.433 3.702 -15.997 1.00 83.31 278 ILE A N 1
ATOM 2216 C CA . ILE A 1 278 ? -1.481 3.061 -15.210 1.00 83.31 278 ILE A CA 1
ATOM 2217 C C . ILE A 1 278 ? -1.789 3.987 -14.030 1.00 83.31 278 ILE A C 1
ATOM 2219 O O . ILE A 1 278 ? -0.895 4.211 -13.215 1.00 83.31 278 ILE A O 1
ATOM 2223 N N . PRO A 1 279 ? -3.021 4.517 -13.900 1.00 88.19 279 PRO A N 1
ATOM 2224 C CA . PRO A 1 279 ? -3.358 5.377 -12.776 1.00 88.19 279 PRO A CA 1
ATOM 2225 C C . PRO A 1 279 ? -3.110 4.670 -11.441 1.00 88.19 279 PRO A C 1
ATOM 2227 O O . PRO A 1 279 ? -3.516 3.522 -11.257 1.00 88.19 279 PRO A O 1
ATOM 2230 N N . GLY A 1 280 ? -2.475 5.380 -10.514 1.00 89.38 280 GLY A N 1
ATOM 2231 C CA . GLY A 1 280 ? -2.336 4.980 -9.117 1.00 89.38 280 GLY A CA 1
ATOM 2232 C C . GLY A 1 280 ? -3.155 5.881 -8.201 1.00 89.38 280 GLY A C 1
ATOM 2233 O O . GLY A 1 280 ? -4.011 6.645 -8.656 1.00 89.38 280 GLY A O 1
ATOM 2234 N N . GLN A 1 281 ? -2.892 5.818 -6.895 1.00 91.81 281 GLN A N 1
ATOM 2235 C CA . GLN A 1 281 ? -3.617 6.621 -5.904 1.00 91.81 281 GLN A CA 1
ATOM 2236 C C . GLN A 1 281 ? -3.525 8.116 -6.209 1.00 91.81 281 GLN A C 1
ATOM 2238 O O . GLN A 1 281 ? -2.492 8.748 -5.996 1.00 91.81 281 GLN A O 1
ATOM 2243 N N . ASN A 1 282 ? -4.621 8.666 -6.738 1.00 88.75 282 ASN A N 1
ATOM 2244 C CA . ASN A 1 282 ? -4.790 10.074 -7.103 1.00 88.75 282 ASN A CA 1
ATOM 2245 C C . ASN A 1 282 ? -3.693 10.651 -8.017 1.00 88.75 282 ASN A C 1
ATOM 2247 O O . ASN A 1 282 ? -3.599 11.867 -8.172 1.00 88.75 282 ASN A O 1
ATOM 2251 N N . ASN A 1 283 ? -2.911 9.786 -8.664 1.00 86.81 283 ASN A N 1
ATOM 2252 C CA . ASN A 1 283 ? -1.907 10.144 -9.650 1.00 86.81 283 ASN A CA 1
ATOM 2253 C C . ASN A 1 283 ? -2.271 9.455 -10.977 1.00 86.81 283 ASN A C 1
ATOM 2255 O O . ASN A 1 283 ? -2.299 8.224 -11.026 1.00 86.81 283 ASN A O 1
ATOM 2259 N N . PRO A 1 284 ? -2.588 10.208 -12.048 1.00 85.38 284 PRO A N 1
ATOM 2260 C CA . PRO A 1 284 ? -2.955 9.619 -13.331 1.00 85.38 284 PRO A CA 1
ATOM 2261 C C . PRO A 1 284 ? -1.779 8.957 -14.063 1.00 85.38 284 PRO A C 1
ATOM 2263 O O . PRO A 1 284 ? -2.035 8.146 -14.946 1.00 85.38 284 PRO A O 1
ATOM 2266 N N . ASN A 1 285 ? -0.530 9.305 -13.728 1.00 83.69 285 ASN A N 1
ATOM 2267 C CA . ASN A 1 285 ? 0.673 8.729 -14.331 1.00 83.69 285 ASN A CA 1
ATOM 2268 C C . ASN A 1 285 ? 1.821 8.646 -13.298 1.00 83.69 285 ASN A C 1
ATOM 2270 O O . ASN A 1 285 ? 2.765 9.435 -13.373 1.00 83.69 285 ASN A O 1
ATOM 2274 N N . PRO A 1 286 ? 1.728 7.768 -12.279 1.00 85.81 286 PRO A N 1
ATOM 2275 C CA . PRO A 1 286 ? 2.823 7.556 -11.335 1.00 85.81 286 PRO A CA 1
ATOM 2276 C C . PRO A 1 286 ? 4.012 6.868 -12.021 1.00 85.81 286 PRO A C 1
ATOM 2278 O O . PRO A 1 286 ? 3.890 6.386 -13.146 1.00 85.81 286 PRO A O 1
ATOM 2281 N N . ALA A 1 287 ? 5.154 6.792 -11.330 1.00 84.19 287 ALA A N 1
ATOM 2282 C CA . ALA A 1 287 ? 6.314 6.053 -11.828 1.00 84.19 287 ALA A CA 1
ATOM 2283 C C . ALA A 1 287 ? 5.943 4.629 -12.216 1.00 84.19 287 ALA A C 1
ATOM 2285 O O . ALA A 1 287 ? 5.254 3.947 -11.462 1.00 84.19 287 ALA A O 1
ATOM 2286 N N . SER A 1 288 ? 6.427 4.191 -13.367 1.00 87.94 288 SER A N 1
ATOM 2287 C CA . SER A 1 288 ? 6.065 2.925 -13.994 1.00 87.94 288 SER A CA 1
ATOM 2288 C C . SER A 1 288 ? 7.297 2.027 -14.218 1.00 87.94 288 SER A C 1
ATOM 2290 O O . SER A 1 288 ? 7.233 1.002 -14.904 1.00 87.94 288 SER A O 1
ATOM 2292 N N . ASP A 1 289 ? 8.414 2.396 -13.590 1.00 88.62 289 ASP A N 1
ATOM 2293 C CA . ASP A 1 289 ? 9.696 1.708 -13.584 1.00 88.62 289 ASP A CA 1
ATOM 2294 C C . ASP A 1 289 ? 10.159 1.495 -12.132 1.00 88.62 289 ASP A C 1
ATOM 2296 O O . ASP A 1 289 ? 10.010 2.372 -11.282 1.00 88.62 289 ASP A O 1
ATOM 2300 N N . PHE A 1 290 ? 10.665 0.304 -11.813 1.00 89.00 290 PHE A N 1
ATOM 2301 C CA . PHE A 1 290 ? 10.991 -0.054 -10.433 1.00 89.00 290 PHE A CA 1
ATOM 2302 C C . PHE A 1 290 ? 12.155 -1.029 -10.364 1.00 89.00 290 PHE A C 1
ATOM 2304 O O . PHE A 1 290 ? 12.164 -2.054 -11.038 1.00 89.00 290 PHE A O 1
ATOM 2311 N N . CYS A 1 291 ? 13.096 -0.792 -9.457 1.00 88.19 291 CYS A N 1
ATOM 2312 C CA . CYS A 1 291 ? 14.061 -1.827 -9.073 1.00 88.19 291 CYS A CA 1
ATOM 2313 C C . CYS A 1 291 ? 13.463 -2.781 -8.028 1.00 88.19 291 CYS A C 1
ATOM 2315 O O . CYS A 1 291 ? 13.772 -3.973 -8.003 1.00 88.19 291 CYS A O 1
ATOM 2317 N N . TYR A 1 292 ? 12.545 -2.257 -7.212 1.00 87.38 292 TYR A N 1
ATOM 2318 C CA . TYR A 1 292 ? 11.761 -2.992 -6.230 1.00 87.38 292 TYR A CA 1
ATOM 2319 C C . TYR A 1 292 ? 10.370 -2.367 -6.127 1.00 87.38 292 TYR A C 1
ATOM 2321 O O . TYR A 1 292 ? 10.249 -1.145 -6.078 1.00 87.38 292 TYR A O 1
ATOM 2329 N N . HIS A 1 293 ? 9.328 -3.194 -6.049 1.00 92.88 293 HIS A N 1
ATOM 2330 C CA . HIS A 1 293 ? 7.967 -2.742 -5.747 1.00 92.88 293 HIS A CA 1
ATOM 2331 C C . HIS A 1 293 ? 7.358 -3.612 -4.663 1.00 92.88 293 HIS A C 1
ATOM 2333 O O . HIS A 1 293 ? 7.448 -4.836 -4.723 1.00 92.88 293 HIS A O 1
ATOM 2339 N N . GLU A 1 294 ? 6.750 -2.994 -3.661 1.00 94.00 294 GLU A N 1
ATOM 2340 C CA . GLU A 1 294 ? 6.179 -3.709 -2.527 1.00 94.00 294 GLU A CA 1
ATOM 2341 C C . GLU A 1 294 ? 4.664 -3.855 -2.681 1.00 94.00 294 GLU A C 1
ATOM 2343 O O . GLU A 1 294 ? 3.973 -2.907 -3.049 1.00 94.00 294 GLU A O 1
ATOM 2348 N N . ILE A 1 295 ? 4.144 -5.037 -2.350 1.00 96.75 295 ILE A N 1
ATOM 2349 C CA . ILE A 1 295 ? 2.709 -5.342 -2.268 1.00 96.75 295 ILE A CA 1
ATOM 2350 C C . ILE A 1 295 ? 2.410 -6.119 -0.975 1.00 96.75 295 ILE A C 1
ATOM 2352 O O . ILE A 1 295 ? 3.312 -6.657 -0.334 1.00 96.75 295 ILE A O 1
ATOM 2356 N N . ALA A 1 296 ? 1.141 -6.237 -0.586 1.00 96.44 296 ALA A N 1
ATOM 2357 C CA . ALA A 1 296 ? 0.729 -7.055 0.557 1.00 96.44 296 ALA A CA 1
ATOM 2358 C C . ALA A 1 296 ? 0.161 -8.405 0.102 1.00 96.44 296 ALA A C 1
ATOM 2360 O O . ALA A 1 296 ? -0.809 -8.452 -0.648 1.00 96.44 296 ALA A O 1
ATOM 2361 N N . ARG A 1 297 ? 0.686 -9.518 0.617 1.00 96.62 297 ARG A N 1
ATOM 2362 C CA . ARG A 1 297 ? 0.044 -10.837 0.523 1.00 96.62 297 ARG A CA 1
ATOM 2363 C C . ARG A 1 297 ? -0.810 -11.057 1.758 1.00 96.62 297 ARG A C 1
ATOM 2365 O O . ARG A 1 297 ? -0.277 -11.092 2.865 1.00 96.62 297 ARG A O 1
ATOM 2372 N N . ILE A 1 298 ? -2.111 -11.242 1.573 1.00 96.06 298 ILE A N 1
ATOM 2373 C CA . ILE A 1 298 ? -3.092 -11.337 2.658 1.00 96.06 298 ILE A CA 1
ATOM 2374 C C . ILE A 1 298 ? -3.838 -12.666 2.560 1.00 96.06 298 ILE A C 1
ATOM 2376 O O . ILE A 1 298 ? -4.299 -13.063 1.488 1.00 96.06 298 ILE A O 1
ATOM 2380 N N . ASN A 1 299 ? -3.929 -13.357 3.692 1.00 93.19 299 ASN A N 1
ATOM 2381 C CA . ASN A 1 299 ? -4.708 -14.566 3.887 1.00 93.19 299 ASN A CA 1
ATOM 2382 C C . ASN A 1 299 ? -6.194 -14.206 3.924 1.00 93.19 299 ASN A C 1
ATOM 2384 O O . ASN A 1 299 ? -6.656 -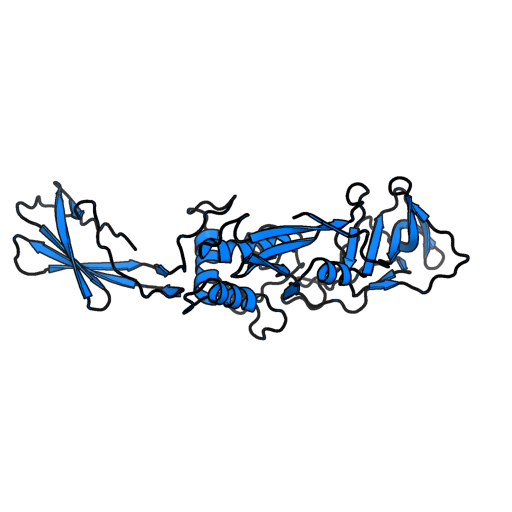13.478 4.803 1.00 93.19 299 ASN A O 1
ATOM 2388 N N . LEU A 1 300 ? -6.937 -14.714 2.956 1.00 87.25 300 LEU A N 1
ATOM 2389 C CA . LEU A 1 300 ? -8.387 -14.696 2.944 1.00 87.25 300 LEU A CA 1
ATOM 2390 C C . LEU A 1 300 ? -8.896 -15.887 3.764 1.00 87.25 300 LEU A C 1
ATOM 2392 O O . LEU A 1 300 ? -8.237 -16.927 3.857 1.00 87.25 300 LEU A O 1
ATOM 2396 N N . ASP A 1 301 ? -10.090 -15.751 4.340 1.00 80.75 301 ASP A N 1
ATOM 2397 C CA . ASP A 1 301 ? -10.720 -16.836 5.093 1.00 80.75 301 ASP A CA 1
ATOM 2398 C C . ASP A 1 301 ? -10.666 -18.159 4.297 1.00 80.75 301 ASP A C 1
ATOM 2400 O O . ASP A 1 301 ? -10.966 -18.205 3.102 1.00 80.75 301 ASP A O 1
ATOM 2404 N N . GLY A 1 302 ? -10.251 -19.244 4.958 1.00 77.88 302 GLY A N 1
ATOM 2405 C CA . GLY A 1 302 ? -10.058 -20.551 4.317 1.00 77.88 302 GLY A CA 1
ATOM 2406 C C . GLY A 1 302 ? -8.641 -20.835 3.800 1.00 77.88 302 GLY A C 1
ATOM 2407 O O . GLY A 1 302 ? -8.446 -21.859 3.149 1.00 77.88 302 GLY A O 1
ATOM 2408 N N . GLY A 1 303 ? -7.649 -19.988 4.106 1.00 81.50 303 GLY A N 1
ATOM 2409 C CA . GLY A 1 303 ? -6.236 -20.255 3.794 1.00 81.50 303 GLY A CA 1
ATOM 2410 C C . GLY A 1 303 ? -5.828 -19.902 2.362 1.00 81.50 303 GLY A C 1
ATOM 2411 O O . GLY A 1 303 ? -4.774 -20.335 1.893 1.00 81.50 303 GLY A O 1
ATOM 2412 N N . VAL A 1 304 ? -6.673 -19.156 1.648 1.00 87.50 304 VAL A N 1
ATOM 2413 C CA . VAL A 1 304 ? -6.426 -18.710 0.273 1.00 87.50 304 VAL A CA 1
ATOM 241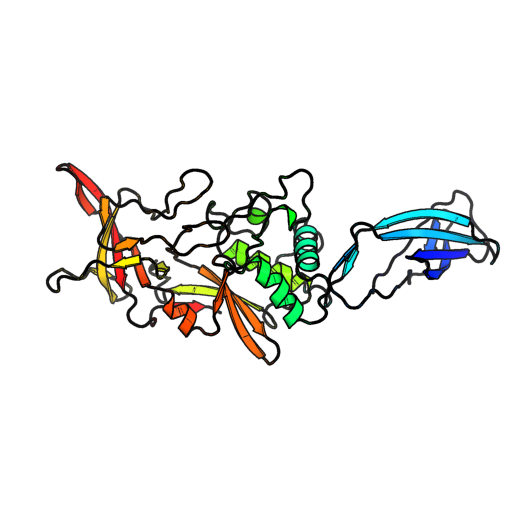4 C C . VAL A 1 304 ? -5.763 -17.346 0.327 1.00 87.50 304 VAL A C 1
ATOM 2416 O O . VAL A 1 304 ? -6.282 -16.446 0.966 1.00 87.50 304 VAL A O 1
ATOM 2419 N N . TYR A 1 305 ? -4.652 -17.150 -0.373 1.00 91.69 305 TYR A N 1
ATOM 2420 C CA . TYR A 1 305 ? -3.978 -15.854 -0.392 1.00 91.69 305 TYR A CA 1
ATOM 2421 C C . TYR A 1 305 ? -4.365 -15.031 -1.618 1.00 91.69 305 TYR A C 1
ATOM 2423 O O . TYR A 1 305 ? -4.538 -15.570 -2.710 1.00 91.69 305 TYR A O 1
ATOM 2431 N N . ALA A 1 306 ? -4.451 -13.718 -1.432 1.00 95.75 306 ALA A N 1
ATOM 2432 C CA . ALA A 1 306 ? -4.457 -12.745 -2.515 1.00 95.75 306 ALA A CA 1
ATOM 2433 C C . ALA A 1 306 ? -3.386 -11.680 -2.267 1.00 95.75 306 ALA A C 1
ATOM 2435 O O . ALA A 1 306 ? -2.928 -11.486 -1.139 1.00 95.75 306 ALA A O 1
ATOM 2436 N N . TYR A 1 307 ? -2.994 -11.002 -3.336 1.00 97.31 307 TYR A N 1
ATOM 2437 C CA . TYR A 1 307 ? -1.962 -9.982 -3.339 1.00 97.31 307 TYR A CA 1
ATOM 2438 C C . TYR A 1 307 ? -2.610 -8.635 -3.638 1.00 97.31 307 TYR A C 1
ATOM 2440 O O . TYR A 1 307 ? -3.424 -8.518 -4.550 1.00 97.31 307 TYR A O 1
ATOM 2448 N N . PHE A 1 308 ? -2.275 -7.631 -2.849 1.00 97.69 308 PHE A N 1
ATOM 2449 C CA . PHE A 1 308 ? -2.905 -6.323 -2.856 1.00 97.69 308 PHE A CA 1
ATOM 2450 C C . PHE A 1 308 ? -1.824 -5.281 -3.088 1.00 97.69 308 PHE A C 1
ATOM 2452 O O . PHE A 1 308 ? -0.886 -5.177 -2.299 1.00 97.69 308 PHE A O 1
ATOM 2459 N N . ASP A 1 309 ? -1.964 -4.526 -4.168 1.00 96.88 309 ASP A N 1
ATOM 2460 C CA . ASP A 1 309 ? -1.119 -3.390 -4.504 1.00 96.88 309 ASP A CA 1
ATOM 2461 C C . ASP A 1 309 ? -1.888 -2.101 -4.186 1.00 96.88 309 ASP A C 1
ATOM 2463 O O . ASP A 1 309 ? -2.649 -1.613 -5.026 1.00 96.88 309 ASP A O 1
ATOM 2467 N N . PRO A 1 310 ? -1.768 -1.565 -2.960 1.00 95.81 310 PRO A N 1
ATOM 2468 C CA . PRO A 1 310 ? -2.486 -0.360 -2.565 1.00 95.81 310 PRO A CA 1
ATOM 2469 C C . PRO A 1 310 ? -2.003 0.895 -3.294 1.00 95.81 310 PRO A C 1
ATOM 2471 O O . PRO A 1 310 ? -2.745 1.868 -3.324 1.00 95.81 310 PRO A O 1
ATOM 2474 N N . SER A 1 311 ? -0.816 0.903 -3.904 1.00 93.62 311 SER A N 1
ATOM 2475 C CA . SER A 1 311 ? -0.324 2.058 -4.668 1.00 93.62 311 SER A CA 1
ATOM 2476 C C . SER A 1 311 ? -1.022 2.216 -6.010 1.00 93.62 311 SER A C 1
ATOM 2478 O O . SER A 1 311 ? -1.320 3.334 -6.428 1.00 93.62 311 SER A O 1
ATOM 2480 N N . TYR A 1 312 ? -1.334 1.093 -6.651 1.00 94.06 312 TYR A N 1
ATOM 2481 C CA . TYR A 1 312 ? -2.094 1.058 -7.900 1.00 94.06 312 TYR A CA 1
ATOM 2482 C C . TYR A 1 312 ? -3.579 0.742 -7.703 1.00 94.06 312 TYR A C 1
ATOM 2484 O O . TYR A 1 312 ? -4.367 0.841 -8.639 1.00 94.06 312 TYR A O 1
ATOM 2492 N N . GLY A 1 313 ? -3.980 0.358 -6.490 1.00 95.31 313 GLY A N 1
ATOM 2493 C CA . GLY A 1 313 ? -5.355 -0.018 -6.179 1.00 95.31 313 GLY A CA 1
ATOM 2494 C C . GLY A 1 313 ? -5.805 -1.300 -6.875 1.00 95.31 313 GLY A C 1
ATOM 2495 O O . GLY A 1 313 ? -6.983 -1.441 -7.203 1.00 95.31 313 GLY A O 1
ATOM 2496 N N . VAL A 1 314 ? -4.872 -2.226 -7.122 1.00 95.31 314 VAL A N 1
ATOM 2497 C CA . VAL A 1 314 ? -5.108 -3.473 -7.861 1.00 95.31 314 VAL A CA 1
ATOM 2498 C C . VAL A 1 314 ? -4.955 -4.681 -6.942 1.00 95.31 314 VAL A C 1
ATOM 2500 O O . VAL A 1 314 ? -4.082 -4.736 -6.077 1.00 95.31 314 VAL A O 1
ATOM 2503 N N . LYS A 1 315 ? -5.812 -5.681 -7.151 1.00 96.19 315 LYS A N 1
ATOM 2504 C CA . LYS A 1 315 ? -5.741 -6.983 -6.488 1.00 96.19 315 LYS A CA 1
ATOM 2505 C C . LYS A 1 315 ? -5.364 -8.065 -7.497 1.00 96.19 315 LYS A C 1
ATOM 2507 O O . LYS A 1 315 ? -5.972 -8.147 -8.561 1.00 96.19 315 LYS A O 1
ATOM 2512 N N . TYR A 1 316 ? -4.448 -8.942 -7.104 1.00 96.19 316 TYR A N 1
ATOM 2513 C CA . TYR A 1 316 ? -4.046 -10.132 -7.846 1.00 96.19 316 TYR A CA 1
ATOM 2514 C C . TYR A 1 316 ? -4.366 -11.399 -7.049 1.00 96.19 316 TYR A C 1
ATOM 2516 O O . TYR A 1 316 ? -4.213 -11.452 -5.828 1.00 96.19 316 TYR A O 1
ATOM 2524 N N . ASN A 1 317 ? -4.777 -12.458 -7.734 1.00 95.31 317 ASN A N 1
ATOM 2525 C CA . ASN A 1 317 ? -5.083 -13.757 -7.133 1.00 95.31 317 ASN A CA 1
ATOM 2526 C C . ASN A 1 317 ? -3.922 -14.751 -7.261 1.00 95.31 317 ASN A C 1
ATOM 2528 O O . ASN A 1 317 ? -3.989 -15.851 -6.716 1.00 95.31 317 ASN A O 1
ATOM 2532 N N . SER A 1 318 ? -2.864 -14.405 -8.002 1.00 94.19 318 SER A N 1
ATOM 2533 C CA . SER A 1 318 ? -1.715 -15.288 -8.195 1.00 94.19 318 SER A CA 1
ATOM 2534 C C . SER A 1 318 ? -0.445 -14.542 -8.599 1.00 94.19 318 SER A C 1
ATOM 2536 O O . SER A 1 318 ? -0.493 -13.456 -9.176 1.00 94.19 318 SER A O 1
ATOM 2538 N N . HIS A 1 319 ? 0.700 -15.198 -8.405 1.00 94.06 319 HIS A N 1
ATOM 2539 C CA . HIS A 1 319 ? 1.975 -14.767 -8.980 1.00 94.06 319 HIS A CA 1
ATOM 2540 C C . HIS A 1 319 ? 1.921 -14.617 -10.502 1.00 94.06 319 HIS A C 1
ATOM 2542 O O . HIS A 1 319 ? 2.574 -13.735 -11.041 1.00 94.06 319 HIS A O 1
ATOM 2548 N N . SER A 1 320 ? 1.153 -15.453 -11.209 1.00 93.62 320 SER A N 1
ATOM 2549 C CA . SER A 1 320 ? 1.053 -15.345 -12.667 1.00 93.62 320 SER A CA 1
ATOM 2550 C C . SER A 1 320 ? 0.377 -14.046 -13.098 1.00 93.62 320 SER A C 1
ATOM 2552 O O . SER A 1 320 ? 0.781 -13.474 -14.103 1.00 93.62 320 SER A O 1
ATOM 2554 N N . GLU A 1 321 ? -0.632 -13.579 -12.359 1.00 94.62 321 GLU A N 1
ATOM 2555 C CA . GLU A 1 321 ? -1.285 -12.298 -12.647 1.00 94.62 321 GLU A CA 1
ATOM 2556 C C . GLU A 1 321 ? -0.314 -11.133 -12.444 1.00 94.62 321 GLU A C 1
ATOM 2558 O O . GLU A 1 321 ? -0.198 -10.303 -13.338 1.00 94.62 321 GLU A O 1
ATOM 2563 N N . ILE A 1 322 ? 0.451 -11.135 -11.344 1.00 94.38 322 ILE A N 1
ATOM 2564 C CA . ILE A 1 322 ? 1.506 -10.140 -11.084 1.00 94.38 322 ILE A CA 1
ATOM 2565 C C . ILE A 1 322 ? 2.553 -10.167 -12.200 1.00 94.38 322 ILE A C 1
ATOM 2567 O O . ILE A 1 322 ? 2.898 -9.145 -12.773 1.00 94.38 322 ILE A O 1
ATOM 2571 N N . LYS A 1 323 ? 3.044 -11.351 -12.572 1.00 93.25 323 LYS A N 1
ATOM 2572 C CA . LYS A 1 323 ? 4.062 -11.483 -13.622 1.00 93.25 323 LYS A CA 1
ATOM 2573 C C . LYS A 1 323 ? 3.600 -10.947 -14.979 1.00 93.25 323 LYS A C 1
ATOM 2575 O O . LYS A 1 323 ? 4.416 -10.471 -15.763 1.00 93.25 323 LYS A O 1
ATOM 2580 N N . ASN A 1 324 ? 2.295 -10.998 -15.240 1.00 92.06 324 ASN A N 1
ATOM 2581 C CA . ASN A 1 324 ? 1.688 -10.499 -16.468 1.00 92.06 324 ASN A CA 1
ATOM 2582 C C . ASN A 1 324 ? 1.525 -8.970 -16.507 1.00 92.06 324 ASN A C 1
ATOM 2584 O O . ASN A 1 324 ? 1.148 -8.459 -17.567 1.00 92.06 324 ASN A O 1
ATOM 2588 N N . THR A 1 325 ? 1.793 -8.250 -15.407 1.00 92.38 325 THR A N 1
ATOM 2589 C CA . THR A 1 325 ? 1.778 -6.776 -15.356 1.00 92.38 325 THR A CA 1
ATOM 2590 C C . THR A 1 325 ? 3.130 -6.136 -15.664 1.00 92.38 325 THR A C 1
ATOM 2592 O O . THR A 1 325 ? 3.216 -4.912 -15.678 1.00 92.38 325 THR A O 1
ATOM 2595 N N . ILE A 1 326 ? 4.167 -6.929 -15.941 1.00 93.81 326 ILE A N 1
ATOM 2596 C CA . ILE A 1 326 ? 5.517 -6.445 -16.250 1.00 93.81 326 ILE A CA 1
ATOM 2597 C C . ILE A 1 326 ? 5.760 -6.529 -17.761 1.00 93.81 326 ILE A C 1
ATOM 2599 O O . ILE A 1 326 ? 5.636 -7.610 -18.342 1.00 93.81 326 ILE A O 1
ATOM 2603 N N . GLU A 1 327 ? 6.112 -5.411 -18.400 1.00 94.69 327 GLU A N 1
ATOM 2604 C CA . GLU A 1 327 ? 6.402 -5.344 -19.842 1.00 94.69 327 GLU A CA 1
ATOM 2605 C C . GLU A 1 327 ? 7.853 -5.694 -20.168 1.00 94.69 327 GLU A C 1
ATOM 2607 O O . GLU A 1 327 ? 8.127 -6.276 -21.217 1.00 94.69 327 GLU A O 1
ATOM 2612 N N . GLY A 1 328 ? 8.796 -5.355 -19.289 1.00 94.69 328 GLY A N 1
ATOM 2613 C CA . GLY A 1 328 ? 10.214 -5.506 -19.584 1.00 94.69 328 GLY A CA 1
ATOM 2614 C C . GLY A 1 328 ? 11.126 -5.232 -18.404 1.00 94.69 328 GLY A C 1
ATOM 2615 O O . GLY A 1 328 ? 10.674 -5.057 -17.275 1.00 94.69 328 GLY A O 1
ATOM 2616 N N . PHE A 1 329 ? 12.418 -5.223 -18.695 1.00 94.38 329 PHE A N 1
ATOM 2617 C CA . PHE A 1 329 ? 13.496 -4.996 -17.745 1.00 94.38 329 PHE A CA 1
ATOM 2618 C C . PHE A 1 329 ? 14.528 -4.057 -18.337 1.00 94.38 329 PHE A C 1
ATOM 2620 O O . PHE A 1 329 ? 14.646 -3.969 -19.564 1.00 94.38 329 PHE A O 1
ATOM 2627 N N . TYR A 1 330 ? 15.284 -3.398 -17.469 1.00 93.12 330 TYR A N 1
ATOM 2628 C CA . TYR A 1 330 ? 16.371 -2.528 -17.874 1.00 93.12 330 TYR A CA 1
ATOM 2629 C C . TYR A 1 330 ? 17.531 -2.543 -16.883 1.00 93.12 330 TYR A C 1
ATOM 2631 O O . TYR A 1 330 ? 17.373 -2.902 -15.716 1.00 93.12 330 TYR A O 1
ATOM 2639 N N . ILE A 1 331 ? 18.685 -2.108 -17.374 1.00 91.38 331 ILE A N 1
ATOM 2640 C CA . ILE A 1 331 ? 19.906 -1.853 -16.607 1.00 91.38 331 ILE A CA 1
ATOM 2641 C C . ILE A 1 331 ? 20.511 -0.523 -17.044 1.00 91.38 331 ILE A C 1
ATOM 2643 O O . ILE A 1 331 ? 20.348 -0.105 -18.193 1.00 91.38 331 ILE A O 1
ATOM 2647 N N . LEU A 1 332 ? 21.254 0.109 -16.139 1.00 89.38 332 LEU A N 1
ATOM 2648 C CA . LEU A 1 332 ? 22.130 1.230 -16.463 1.00 89.38 332 LEU A CA 1
ATOM 2649 C C . LEU A 1 332 ? 23.488 0.697 -16.933 1.00 89.38 332 LEU A C 1
ATOM 2651 O O . LEU A 1 332 ? 24.090 -0.152 -16.272 1.00 89.38 332 LEU A O 1
ATOM 2655 N N . GLY A 1 333 ? 23.986 1.194 -18.064 1.00 85.62 333 GLY A N 1
ATOM 2656 C CA . GLY A 1 333 ? 25.312 0.831 -18.546 1.00 85.62 333 GLY A CA 1
ATOM 2657 C C . GLY A 1 333 ? 26.424 1.312 -17.611 1.00 85.62 333 GLY A C 1
ATOM 2658 O O . GLY A 1 333 ? 26.335 2.354 -16.964 1.00 85.62 333 GLY A O 1
ATOM 2659 N N . LEU A 1 334 ? 27.506 0.534 -17.548 1.00 83.69 334 LEU A N 1
ATOM 2660 C CA . LEU A 1 334 ? 28.623 0.765 -16.620 1.00 83.69 334 LEU A CA 1
ATOM 2661 C C . LEU A 1 334 ? 29.579 1.883 -17.067 1.00 83.69 334 LEU A C 1
ATOM 2663 O O . LEU A 1 334 ? 30.489 2.257 -16.325 1.00 83.69 334 LEU A O 1
ATOM 2667 N N . SER A 1 335 ? 29.406 2.395 -18.283 1.00 86.56 335 SER A N 1
ATOM 2668 C CA . SER A 1 335 ? 30.228 3.447 -18.868 1.00 86.56 335 SER A CA 1
ATOM 2669 C C . SER A 1 335 ? 29.368 4.444 -19.623 1.00 86.56 335 SER A C 1
ATOM 2671 O O . SER A 1 335 ? 28.381 4.070 -20.251 1.00 86.56 335 SER A O 1
ATOM 2673 N N . LEU A 1 336 ? 29.795 5.703 -19.585 1.00 89.88 336 LEU A N 1
ATOM 2674 C CA . LEU A 1 336 ? 29.240 6.753 -20.427 1.00 89.88 336 LEU A CA 1
ATOM 2675 C C . LEU A 1 336 ? 29.520 6.459 -21.903 1.00 89.88 336 LEU A C 1
ATOM 2677 O O . LEU A 1 336 ? 30.593 5.954 -22.244 1.00 89.88 336 LEU A O 1
ATOM 2681 N N . GLU A 1 337 ? 28.575 6.836 -22.754 1.00 90.88 337 GLU A N 1
ATOM 2682 C CA . GLU A 1 337 ? 28.684 6.764 -24.211 1.00 90.88 337 GLU A CA 1
ATOM 2683 C C . GLU A 1 337 ? 28.621 8.170 -24.826 1.00 90.88 337 GLU A C 1
ATOM 2685 O O . GLU A 1 337 ? 28.271 9.147 -24.157 1.00 90.88 337 GLU A O 1
ATOM 2690 N N . GLU A 1 338 ? 29.008 8.278 -26.095 1.00 91.38 338 GLU A N 1
ATOM 2691 C CA . GLU A 1 338 ? 28.827 9.488 -26.898 1.00 91.38 338 GLU A CA 1
ATOM 2692 C C . GLU A 1 338 ? 27.590 9.314 -27.787 1.00 91.38 338 GLU A C 1
ATOM 2694 O O . GLU A 1 338 ? 27.440 8.281 -28.434 1.00 91.38 338 GLU A O 1
ATOM 2699 N N . ASP A 1 339 ? 26.729 10.329 -27.825 1.00 86.12 339 ASP A N 1
ATOM 2700 C CA . ASP A 1 339 ? 25.542 10.392 -28.686 1.00 86.12 339 ASP A CA 1
ATOM 2701 C C . ASP A 1 339 ? 25.541 11.718 -29.462 1.00 86.12 339 ASP A C 1
ATOM 2703 O O . ASP A 1 339 ? 26.086 12.721 -28.989 1.00 86.12 339 ASP A O 1
ATOM 2707 N N . GLU A 1 340 ? 24.960 11.736 -30.663 1.00 87.38 340 GLU A N 1
ATOM 2708 C CA . GLU A 1 340 ? 24.875 12.933 -31.507 1.00 87.38 340 GLU A CA 1
ATOM 2709 C C . GLU A 1 340 ? 23.441 13.469 -31.519 1.00 87.38 340 GLU A C 1
ATOM 2711 O O . GLU A 1 340 ? 22.549 12.923 -32.169 1.00 87.38 340 GLU A O 1
ATOM 2716 N N . VAL A 1 341 ? 23.222 14.599 -30.846 1.00 81.94 341 VAL A N 1
ATOM 2717 C CA . VAL A 1 341 ? 21.909 15.248 -30.766 1.00 81.94 341 VAL A CA 1
ATOM 2718 C C . VAL A 1 341 ? 21.979 16.589 -31.483 1.00 81.94 341 VAL A C 1
ATOM 2720 O O . VAL A 1 341 ? 22.718 17.486 -31.089 1.00 81.94 341 VAL A O 1
ATOM 2723 N N . ASN A 1 342 ? 21.194 16.747 -32.553 1.00 85.81 342 ASN A N 1
ATOM 2724 C CA . ASN A 1 342 ? 21.166 17.962 -33.382 1.00 85.81 342 ASN A CA 1
ATOM 2725 C C . ASN A 1 342 ? 22.544 18.393 -33.936 1.00 85.81 342 ASN A C 1
ATOM 2727 O O . ASN A 1 342 ? 22.782 19.584 -34.138 1.00 85.81 342 ASN A O 1
ATOM 2731 N N . GLY A 1 343 ? 23.438 17.437 -34.214 1.00 88.00 343 GLY A N 1
ATOM 2732 C CA . GLY A 1 343 ? 24.778 17.705 -34.749 1.00 88.00 343 GLY A CA 1
ATOM 2733 C C . GLY A 1 343 ? 25.840 18.038 -33.697 1.00 88.00 343 GLY A C 1
ATOM 2734 O O . GLY A 1 343 ? 26.963 18.386 -34.064 1.00 88.00 343 GLY A O 1
ATOM 2735 N N . GLU A 1 344 ? 25.507 17.953 -32.407 1.00 90.19 344 GLU A N 1
ATOM 2736 C CA . GLU A 1 344 ? 26.454 18.094 -31.300 1.00 90.19 344 GLU A CA 1
ATOM 2737 C C . GLU A 1 344 ? 26.695 16.737 -30.632 1.00 90.19 344 GLU A C 1
ATOM 2739 O O . GLU A 1 344 ? 25.749 16.015 -30.320 1.00 90.19 344 GLU A O 1
ATOM 2744 N N . VAL A 1 345 ? 27.968 16.407 -30.391 1.00 92.31 345 VAL A N 1
ATOM 2745 C CA . VAL A 1 345 ? 28.354 15.214 -29.627 1.00 92.31 345 VAL A CA 1
ATOM 2746 C C . VAL A 1 345 ? 28.225 15.524 -28.142 1.00 92.31 345 VAL A C 1
ATOM 2748 O O . VAL A 1 345 ? 28.869 16.446 -27.632 1.00 92.31 345 VAL A O 1
ATOM 2751 N N . ILE A 1 346 ? 27.406 14.742 -27.452 1.00 91.62 346 ILE A N 1
ATOM 2752 C CA . ILE A 1 346 ? 27.167 14.847 -26.017 1.00 91.62 346 ILE A CA 1
ATOM 2753 C C . ILE A 1 346 ? 27.523 13.535 -25.321 1.00 91.62 346 ILE A C 1
ATOM 2755 O O . ILE A 1 346 ? 27.501 12.463 -25.918 1.00 91.62 346 ILE A O 1
ATOM 2759 N N . THR A 1 347 ? 27.844 13.620 -24.032 1.00 94.00 347 THR A N 1
ATOM 2760 C CA . THR A 1 347 ? 28.048 12.441 -23.188 1.00 94.00 347 THR A CA 1
ATOM 2761 C C . THR A 1 347 ? 26.724 12.016 -22.564 1.00 94.00 347 THR A C 1
ATOM 2763 O O . THR A 1 347 ? 26.033 12.842 -21.961 1.00 94.00 347 THR A O 1
ATOM 2766 N N . VAL A 1 348 ? 26.393 10.733 -22.681 1.00 93.12 348 VAL A N 1
ATOM 2767 C CA . VAL A 1 348 ? 25.114 10.166 -22.243 1.00 93.12 348 VAL A CA 1
ATOM 2768 C C . VAL A 1 348 ? 25.300 8.921 -21.380 1.00 93.12 348 VAL A C 1
ATOM 2770 O O . VAL A 1 348 ? 26.315 8.227 -21.441 1.00 93.12 348 VAL A O 1
ATOM 2773 N N . TRP A 1 349 ? 24.282 8.645 -20.575 1.00 91.81 349 TRP A N 1
ATOM 2774 C CA . TRP A 1 349 ? 24.094 7.404 -19.841 1.00 91.81 349 TRP A CA 1
ATOM 2775 C C . TRP A 1 349 ? 23.240 6.452 -20.685 1.00 91.81 349 TRP A C 1
ATOM 2777 O O . TRP A 1 349 ? 22.083 6.785 -20.968 1.00 91.81 349 TRP A O 1
ATOM 2787 N N . PRO A 1 350 ? 23.782 5.295 -21.104 1.00 91.81 350 PRO A N 1
ATOM 2788 C CA . PRO A 1 350 ? 23.008 4.286 -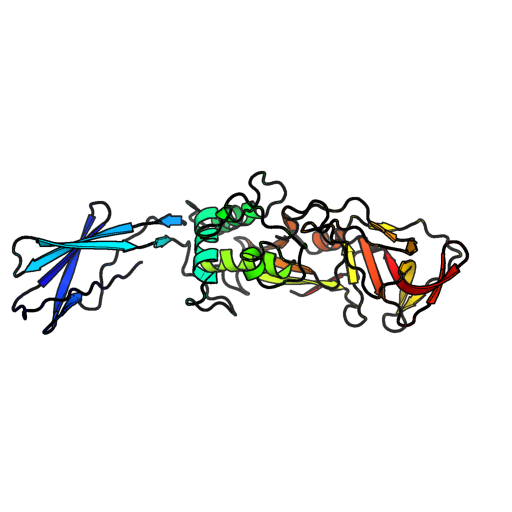21.811 1.00 91.81 350 PRO A CA 1
ATOM 2789 C C . PRO A 1 350 ? 22.163 3.470 -20.830 1.00 91.81 350 PRO A C 1
ATOM 2791 O O . PRO A 1 350 ? 22.648 2.996 -19.799 1.00 91.81 350 PRO A O 1
ATOM 2794 N N . PHE A 1 351 ? 20.904 3.256 -21.186 1.00 92.31 351 PHE A N 1
ATOM 2795 C CA . PHE A 1 351 ? 20.014 2.300 -20.546 1.00 92.31 351 PHE A CA 1
ATOM 2796 C C . PHE A 1 351 ? 19.674 1.214 -21.550 1.00 92.31 351 PHE A C 1
ATOM 2798 O O . PHE A 1 351 ? 19.185 1.513 -22.637 1.00 92.31 351 PHE A O 1
ATOM 2805 N N . TYR A 1 352 ? 19.921 -0.042 -21.191 1.00 92.62 352 TYR A N 1
ATOM 2806 C CA . TYR A 1 352 ? 19.626 -1.173 -22.065 1.00 92.62 352 TYR A CA 1
ATOM 2807 C C . TYR A 1 352 ? 18.376 -1.880 -21.579 1.00 92.62 352 TYR A C 1
ATOM 2809 O O . TYR A 1 352 ? 18.238 -2.152 -20.387 1.00 92.62 352 TYR A O 1
ATOM 2817 N N . PHE A 1 353 ? 17.485 -2.214 -22.508 1.00 93.81 353 PHE A N 1
ATOM 2818 C CA . PHE A 1 353 ? 16.167 -2.764 -22.225 1.00 93.81 353 PHE A CA 1
ATOM 2819 C C . PHE A 1 353 ? 15.960 -4.126 -22.887 1.00 93.81 353 PHE A C 1
ATOM 2821 O O . PHE A 1 353 ? 16.452 -4.410 -23.983 1.00 93.81 353 PHE A O 1
ATOM 2828 N N . ARG A 1 354 ? 15.194 -4.981 -22.211 1.00 92.69 354 ARG A N 1
ATOM 2829 C CA . ARG A 1 354 ? 14.720 -6.256 -22.751 1.00 92.69 354 ARG A CA 1
ATOM 2830 C C . ARG A 1 354 ? 13.243 -6.438 -22.459 1.00 92.69 354 ARG A C 1
ATOM 2832 O O . ARG A 1 354 ? 12.762 -6.139 -21.366 1.00 92.69 354 ARG A O 1
ATOM 2839 N N . LYS A 1 355 ? 12.519 -6.975 -23.435 1.00 92.25 355 LYS A N 1
ATOM 2840 C CA . LYS A 1 355 ? 11.099 -7.276 -23.277 1.00 92.25 355 LYS A CA 1
ATOM 2841 C C . LYS A 1 355 ? 10.894 -8.498 -22.379 1.00 92.25 355 LYS A C 1
ATOM 2843 O O . LYS A 1 355 ? 11.622 -9.485 -22.475 1.00 92.25 355 LYS A O 1
ATOM 2848 N N . ASN A 1 356 ? 9.867 -8.457 -21.539 1.00 90.94 356 ASN A N 1
ATOM 2849 C CA . ASN A 1 356 ? 9.417 -9.604 -20.767 1.00 90.94 356 ASN A CA 1
ATOM 2850 C C . ASN A 1 356 ? 8.556 -10.511 -21.660 1.00 90.94 356 ASN A C 1
ATOM 2852 O O . ASN A 1 356 ? 7.424 -10.171 -22.001 1.00 90.94 356 ASN A O 1
ATOM 2856 N N . ILE A 1 357 ? 9.097 -11.660 -22.067 1.00 83.75 357 ILE A N 1
ATOM 2857 C CA . ILE A 1 357 ? 8.408 -12.578 -22.988 1.00 83.75 357 ILE A CA 1
ATOM 2858 C C . ILE A 1 357 ? 7.529 -13.580 -22.225 1.00 83.75 357 ILE A C 1
ATOM 2860 O O . ILE A 1 357 ? 6.452 -13.936 -22.702 1.00 83.75 357 ILE A O 1
ATOM 2864 N N . ASP A 1 358 ? 7.970 -14.035 -21.051 1.00 80.94 358 ASP A N 1
ATOM 2865 C CA . ASP A 1 358 ? 7.371 -15.182 -20.356 1.00 80.94 358 ASP A CA 1
ATOM 2866 C C . ASP A 1 358 ? 7.237 -15.021 -18.827 1.00 80.94 358 ASP A C 1
ATOM 2868 O O . ASP A 1 358 ? 6.764 -15.934 -18.148 1.00 80.94 358 ASP A O 1
ATOM 2872 N N . GLY A 1 359 ? 7.648 -13.883 -18.254 1.00 81.12 359 GLY A N 1
ATOM 2873 C CA . GLY A 1 359 ? 7.613 -13.635 -16.808 1.00 81.12 359 GLY A CA 1
ATOM 2874 C C . GLY A 1 359 ? 8.615 -14.461 -15.991 1.00 81.12 359 GLY A C 1
ATOM 2875 O O . GLY A 1 359 ? 8.538 -14.477 -14.753 1.00 81.12 359 GLY A O 1
ATOM 2876 N N . SER A 1 360 ? 9.545 -15.172 -16.639 1.00 83.12 360 SER A N 1
ATOM 2877 C CA . SER A 1 360 ? 10.520 -16.045 -15.971 1.00 83.12 360 SER A CA 1
ATOM 2878 C C . SER A 1 360 ? 11.537 -15.262 -15.140 1.00 83.12 360 SER A C 1
ATOM 2880 O O . SER A 1 360 ? 11.937 -15.728 -14.075 1.00 83.12 360 SER A O 1
ATOM 2882 N N . SER A 1 361 ? 11.878 -14.041 -15.560 1.00 83.94 361 SER A N 1
ATOM 2883 C CA . SER A 1 361 ? 12.866 -13.192 -14.884 1.00 83.94 361 SER A CA 1
ATOM 2884 C C . SER A 1 361 ? 12.318 -12.385 -13.700 1.00 83.94 361 SER A C 1
ATOM 2886 O O . SER A 1 361 ? 13.026 -11.548 -13.150 1.00 83.94 361 SER A O 1
ATOM 2888 N N . ILE A 1 362 ? 11.066 -12.620 -13.297 1.00 86.75 362 ILE A N 1
ATOM 2889 C CA . ILE A 1 362 ? 10.422 -11.911 -12.184 1.00 86.75 362 ILE A CA 1
ATOM 2890 C C . ILE A 1 362 ? 10.572 -12.724 -10.900 1.00 86.75 362 ILE A C 1
ATOM 2892 O O . ILE A 1 362 ? 10.094 -13.866 -10.813 1.00 86.75 362 ILE A O 1
ATOM 2896 N N . LEU A 1 363 ? 11.184 -12.095 -9.901 1.00 88.81 363 LEU A N 1
ATOM 2897 C CA . LEU A 1 363 ? 11.262 -12.544 -8.521 1.00 88.81 363 LEU A CA 1
ATOM 2898 C C . LEU A 1 363 ? 10.084 -11.966 -7.730 1.00 88.81 363 LEU A C 1
ATOM 2900 O O . LEU A 1 363 ? 9.826 -10.765 -7.765 1.00 88.81 363 LEU A O 1
ATOM 2904 N N . ILE A 1 364 ? 9.392 -12.834 -6.999 1.00 88.94 364 ILE A N 1
ATOM 2905 C CA . ILE A 1 364 ? 8.419 -12.444 -5.980 1.00 88.94 364 ILE A CA 1
ATOM 2906 C C . ILE A 1 364 ? 8.962 -13.005 -4.670 1.00 88.94 364 ILE A C 1
ATOM 2908 O O . ILE A 1 364 ? 8.935 -14.218 -4.459 1.00 88.94 364 ILE A O 1
ATOM 2912 N N . ASP A 1 365 ? 9.560 -12.125 -3.874 1.00 89.06 365 ASP A N 1
ATOM 2913 C CA . ASP A 1 365 ? 10.225 -12.450 -2.613 1.00 89.06 365 ASP A CA 1
ATOM 2914 C C . ASP A 1 365 ? 9.204 -12.290 -1.487 1.00 89.06 365 ASP A C 1
ATOM 2916 O O . ASP A 1 365 ? 8.757 -11.173 -1.204 1.00 89.06 365 ASP A O 1
ATOM 2920 N N . GLU A 1 366 ? 8.746 -13.417 -0.937 1.00 83.31 366 GLU A N 1
ATOM 2921 C CA . GLU A 1 366 ? 7.626 -13.438 -0.000 1.00 83.31 366 GLU A CA 1
ATOM 2922 C C . GLU A 1 366 ? 8.003 -13.598 1.474 1.00 83.31 366 GLU A C 1
ATOM 2924 O O . GLU A 1 366 ? 8.735 -14.553 1.811 1.00 83.31 366 GLU A O 1
#

Radius of gyration: 28.35 Å; chains: 1; bounding box: 58×43×94 Å

Secondary structure (DSSP, 8-state):
-EEE--EEE-SSPPPS-EEEEEEETTEEEEEEEEE-SSEEEE-SS-EEEPPPSS-EEEEEEEEEEEEEETT---EEEEEEEEEEEE-SSS----TT--TTSHHHHHHHHHHHHHTTT--SHHHHHHHHHHTT-TT-SS--BGGGS--SSS-TTPBPEESSS---SGGGGTTTSEE-HHHHHHHHHHHHHTTTPPBTTTEEEEEEEETTGGGT-EEEETTEEEPPPPTTSPPEE-TTT--EE-EEEEESSSS----EETTEE--PPP-SB-SEEE-S---BTTBSS---EES-EEEEEEEETTTEEEEEETTTTEEESSHHHHHTTEEEEEEE-SS-EEEEETTEEEEEEEEEEEE-SSSTTEEEE-

pLDDT: mean 81.92, std 12.82, range [43.94, 97.69]

Sequence (366 aa):
MIKMIPVFVNDTPISGSVKIKANIKGVDYVVDGVSSDDHITTDENGIEFEADHFVGYEEKRLIKWSVSFNDGDWFPVGESGHKLFFTLEDPAVGVGITYTDPPFEKYLYFSCNKAKGKSSRTGVLSAIWNAFDINNPEKLKVGDFLENNIDEEKLITYYGTPETSTNCLTEPFDGQCTAWVSLLTNALAHQGFKRLVDYKNVTIGSIYKNDNECFLVKNWQFKDLDPSEPLFLHPESNQYYSHSNYTTAPEIQPTSIGNNATGHYFWTSEEVFERPGIPGQNNPNPASDFCYHEIARINLDGGVYAYFDPSYGVKYNSHSEIKNTIEGFYILGLSLEEDEVNGEVITVWPFYFRKNIDGSSILIDE

Foldseek 3Di:
DDFDKDKDFDQAFAPAWKKKWKQWPNDIFIATWDDDGTIIIGPVRGTDDDDDLFWAKDQWGKIWMWMDGNPDDTDTDDIDTDIDTRALDAQADDDPDDPPDPVLQFLSQLQSHQRTGDNDLQSSLVSSLLQLAPPNPNHAFLLSTPDPPDDRRHFQAEALDDAQDLCVCNVPSYYYQNNLQCSSVNSSSSNVQYEPPFKHKKKKAFPCLVLVKKFFFPQKDAADADPPDDWDQSPPPRDTFRFKFKDADQDQDQDNPDSARLQAGDTLGGRMGGHQDQDFRVHSHHHGMGRMHMWMWGQDPPRQTKIARSRRSDIGRDPQVVLVRTFWMKDWDPDWDWDAHPNDTDTIIMITIDTDDDSPRMDIGD